Protein 3T8Y (pdb70)

Foldseek 3Di:
DAAEEEEEALDPQVSVLLQCLFVVDPRYHHPYYHNALVSLLVCCLVVVGQEYEAEADGPPHGRLRSLLSCCVRRDHEYEYEYQQCDPPGPVVVSSVVSRHPYYDHQPPHSDDPCSVVCSVVVVVCSVVSSVDDD/DAAFEEEEEALDPQVSVLLQCLFVVDPRYHHPYYHNALVRLQVCCLVVVGQEYEAEADGPPHGRLVSLLSCLVRRDHEYEYEYQQQDPPHPVVVSSVVRQHPYYDHQPPHRDDPCSVVCSVVVVVCSVVSSVDRSNVD

Sequence (272 aa):
RVIRVLVVDDSAFMRMVLKDIIDSQPDMKVVGFAKDGLEAVEKAIELKPDVITMDIEMPNLNGIEALKLIMKKAPTRVIMVSSLTEEGAAITIEALRNGAVDFITKPHGSISLTFRQVAPELLEKIRQAMNVDPDRVIRVLVVDDSAFMRMVLKDIIDSQPDMKVVGFAKDGLEAVEKAIELKPDVITMDIEMPNLNGIEALKLIMKKAPTRVIMVSSLTEEGAAITIEALRNGAVDFITKPHGSISLTFRQVAPELLEKIRQAMNVDPRTL

InterPro domains:
  IPR000673 Signal transduction response regulator, chemotaxis, protein-glutamate methylesterase [PF01339] (161-340)
  IPR000673 Signal transduction response regulator, chemotaxis, protein-glutamate methylesterase [PS50122] (154-344)
  IPR001789 Signal transduction response regulator, receiver domain [PF00072] (8-113)
  IPR001789 Signal transduction response regulator, receiver domain [PS50110] (7-124)
  IPR001789 Signal transduction response regulator, receiver domain [SM00448] (6-120)
  IPR008248 Protein-glutamate methylesterase/protein-glutamine glutaminase, C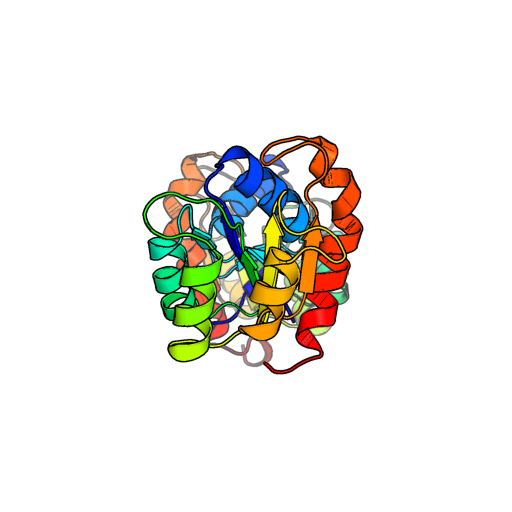heB type [MF_00099] (6-344)
  IPR008248 Protein-glutamate methylesterase/protein-glutamine glutaminase, CheB type [PIRSF000876] (5-343)
  IPR011006 CheY-like superfamily [SSF52172] (6-116)
  IPR035909 Methylesterase CheB, C-terminal [G3DSA:3.40.50.180] (153-344)
  IPR035909 Methylesterase CheB, C-terminal [SSF52738] (159-343)

Radius of gyration: 21.43 Å; Cα contacts (8 Å, |Δi|>4): 574; chains: 2; bounding box: 43×39×60 Å

Structure (mmCIF, N/CA/C/O backbone):
data_3T8Y
#
_entry.id   3T8Y
#
_cell.length_a   53.715
_cell.length_b   53.679
_cell.length_c   131.565
_cell.angle_alpha   90.00
_cell.angle_beta   90.00
_cell.angle_gamma   90.00
#
_symmetry.space_group_name_H-M   'P 21 21 21'
#
loop_
_entity.id
_entity.type
_entity.pdbx_description
1 polymer 'Chemotaxis response regulator protein-glutamate methylesterase'
2 non-polymer 'LEAD (II) ION'
3 water water
#
loop_
_atom_site.group_PDB
_atom_site.id
_atom_site.type_symbol
_atom_site.label_atom_id
_atom_site.label_alt_id
_atom_site.label_comp_id
_atom_site.label_asym_id
_atom_site.label_entity_id
_atom_site.label_seq_id
_atom_site.pdbx_PDB_ins_code
_atom_site.Cartn_x
_atom_site.Cartn_y
_atom_site.Cartn_z
_atom_site.occupancy
_atom_site.B_iso_or_equiv
_atom_site.auth_seq_id
_atom_site.auth_comp_id
_atom_site.auth_asym_id
_atom_site.auth_atom_id
_atom_site.pdbx_PDB_model_num
ATOM 1 N N . ARG A 1 24 ? 6.665 0.667 18.873 1.00 47.26 4 ARG A N 1
ATOM 2 C CA . ARG A 1 24 ? 6.037 2.000 18.658 1.00 47.67 4 ARG A CA 1
ATOM 3 C C . ARG A 1 24 ? 6.971 3.002 17.985 1.00 41.14 4 ARG A C 1
ATOM 4 O O . ARG A 1 24 ? 6.567 4.121 17.673 1.00 42.84 4 ARG A O 1
ATOM 12 N N . VAL A 1 25 ? 8.220 2.597 17.766 1.00 36.58 5 VAL A N 1
ATOM 13 C CA . VAL A 1 25 ? 9.192 3.462 17.101 1.00 30.57 5 VAL A CA 1
ATOM 14 C C . VAL A 1 25 ? 9.134 3.200 15.596 1.00 27.43 5 VAL A C 1
ATOM 15 O O . VAL A 1 25 ? 9.438 2.101 15.138 1.00 26.15 5 VAL A O 1
ATOM 19 N N . ILE A 1 26 ? 8.711 4.208 14.836 1.00 25.86 6 ILE A N 1
ATOM 20 C CA . ILE A 1 26 ? 8.612 4.082 13.383 1.00 22.73 6 ILE A CA 1
ATOM 21 C C . ILE A 1 26 ? 10.024 4.061 12.779 1.00 19.74 6 ILE A C 1
ATOM 22 O O . ILE A 1 26 ? 10.813 4.987 12.980 1.00 19.63 6 ILE A O 1
ATOM 27 N N . ARG A 1 27 ? 10.306 3.012 12.014 1.00 19.40 7 ARG A N 1
ATOM 28 C CA . ARG A 1 27 ? 11.607 2.803 11.378 1.00 19.42 7 ARG A CA 1
ATOM 29 C C . ARG A 1 27 ? 11.622 3.382 9.962 1.00 18.50 7 ARG A C 1
ATOM 30 O O . ARG A 1 27 ? 10.941 2.878 9.065 1.00 19.09 7 ARG A O 1
ATOM 38 N N . VAL A 1 28 ? 12.434 4.419 9.768 1.00 20.36 8 VAL A N 1
ATOM 39 C CA . VAL A 1 28 ? 12.516 5.128 8.490 1.00 18.46 8 VAL A CA 1
ATOM 40 C C . VAL A 1 28 ? 13.825 4.969 7.712 1.00 18.50 8 VAL A C 1
ATOM 41 O O . VAL A 1 28 ? 14.910 4.977 8.293 1.00 18.97 8 VAL A O 1
ATOM 45 N N . LEU A 1 29 ? 13.704 4.799 6.398 1.00 19.86 9 LEU A N 1
ATOM 46 C CA . LEU A 1 29 ? 14.861 4.706 5.513 1.00 21.60 9 LEU A CA 1
ATOM 47 C C . LEU A 1 29 ? 14.858 6.015 4.726 1.00 22.28 9 LEU A C 1
ATOM 48 O O . LEU A 1 29 ? 13.856 6.365 4.097 1.00 22.05 9 LEU A O 1
ATOM 53 N N . VAL A 1 30 ? 15.943 6.775 4.838 1.00 20.74 10 VAL A N 1
ATOM 54 C CA . VAL A 1 30 ? 16.047 8.055 4.147 1.00 19.78 10 VAL A CA 1
ATOM 55 C C . VAL A 1 30 ? 16.872 7.925 2.866 1.00 21.78 10 VAL A C 1
ATOM 56 O O . VAL A 1 30 ? 18.050 7.562 2.917 1.00 20.64 10 VAL A O 1
ATOM 60 N N . VAL A 1 31 ? 16.240 8.230 1.731 1.00 20.26 11 VAL A N 1
ATOM 61 C CA . VAL A 1 31 ? 16.888 8.161 0.417 1.00 20.83 11 VAL A CA 1
ATOM 62 C C . VAL A 1 31 ? 17.005 9.535 -0.244 1.00 20.19 11 VAL A C 1
ATOM 63 O O . VAL A 1 31 ? 16.003 10.197 -0.516 1.00 19.32 11 VAL A O 1
ATOM 67 N N . ASP A 1 32 ? 18.236 9.963 -0.500 1.00 20.36 12 ASP A N 1
ATOM 68 C CA . ASP A 1 32 ? 18.484 11.242 -1.155 1.00 23.55 12 ASP A CA 1
ATOM 69 C C . ASP A 1 32 ? 19.935 11.250 -1.622 1.00 25.50 12 ASP A C 1
ATOM 70 O O . ASP A 1 32 ? 20.826 10.820 -0.893 1.00 22.34 12 ASP A O 1
ATOM 75 N N . ASP A 1 33 ? 20.164 11.693 -2.855 1.00 26.26 13 ASP A N 1
ATOM 76 C CA . ASP A 1 33 ? 21.521 11.734 -3.394 1.00 29.63 13 ASP A CA 1
ATOM 77 C C . ASP A 1 33 ? 22.402 12.799 -2.737 1.00 29.89 13 ASP A C 1
ATOM 78 O O . ASP A 1 33 ? 23.633 12.760 -2.852 1.00 34.84 13 ASP A O 1
ATOM 83 N N . SER A 1 34 ? 21.775 13.733 -2.029 1.00 27.38 14 SER A N 1
ATOM 84 C CA . SER A 1 34 ? 22.510 14.787 -1.339 1.00 26.48 14 SER A CA 1
ATOM 85 C C . SER A 1 34 ? 22.767 14.460 0.128 1.00 27.89 14 SER A C 1
ATOM 86 O O . SER A 1 34 ? 21.829 14.351 0.913 1.00 25.58 14 SER A O 1
ATOM 89 N N . ALA A 1 35 ? 24.042 14.337 0.497 1.00 26.78 15 ALA A N 1
ATOM 90 C CA . ALA A 1 35 ? 24.430 14.043 1.874 1.00 25.88 15 ALA A CA 1
ATOM 91 C C . ALA A 1 35 ? 23.894 15.100 2.827 1.00 24.19 15 ALA A C 1
ATOM 92 O O . ALA A 1 35 ? 23.479 14.793 3.946 1.00 23.49 15 ALA A O 1
ATOM 94 N N . PHE A 1 36 ? 23.911 16.353 2.385 1.00 24.40 16 PHE A N 1
ATOM 95 C CA . PHE A 1 36 ? 23.418 17.434 3.215 1.00 22.74 16 PHE A CA 1
ATOM 96 C C . PHE A 1 36 ? 21.923 17.269 3.534 1.00 22.12 16 PHE A C 1
ATOM 97 O O . PHE A 1 36 ? 21.488 17.529 4.654 1.00 23.22 16 PHE A O 1
ATOM 105 N N . MET A 1 37 ? 21.143 16.849 2.543 1.00 23.75 17 MET A N 1
ATOM 106 C CA . MET A 1 37 ? 19.710 16.649 2.757 1.00 26.39 17 MET A CA 1
ATOM 107 C C . MET A 1 37 ? 19.458 15.439 3.652 1.00 24.95 17 MET A C 1
ATOM 108 O O . MET A 1 37 ? 18.570 15.466 4.504 1.00 25.62 17 MET A O 1
ATOM 113 N N . ARG A 1 38 ? 20.248 14.386 3.460 1.00 25.23 18 ARG A N 1
ATOM 114 C CA . ARG A 1 38 ? 20.125 13.180 4.272 1.00 24.17 18 ARG A CA 1
ATOM 115 C C . ARG A 1 38 ? 20.364 13.526 5.735 1.00 25.10 18 ARG A C 1
ATOM 116 O O . ARG A 1 38 ? 19.733 12.955 6.621 1.00 23.78 18 ARG A O 1
ATOM 124 N N . MET A 1 39 ? 21.269 14.472 5.983 1.00 25.84 19 MET A N 1
ATOM 125 C CA . MET A 1 39 ? 21.566 14.903 7.345 1.00 26.26 19 MET A CA 1
ATOM 126 C C . MET A 1 39 ? 20.426 15.754 7.901 1.00 24.92 19 MET A C 1
ATOM 127 O O . MET A 1 39 ? 20.062 15.627 9.072 1.00 22.45 19 MET A O 1
ATOM 132 N N . VAL A 1 40 ? 19.896 16.644 7.064 1.00 23.87 20 VAL A N 1
ATOM 133 C CA . VAL A 1 40 ? 18.786 17.514 7.451 1.00 25.63 20 VAL A CA 1
ATOM 134 C C . VAL A 1 40 ? 17.574 16.671 7.833 1.00 23.05 20 VAL A C 1
ATOM 135 O O . VAL A 1 40 ? 16.955 16.901 8.866 1.00 22.88 20 VAL A O 1
ATOM 139 N N . LEU A 1 41 ? 17.266 15.680 6.999 1.00 23.34 21 LEU A N 1
ATOM 140 C CA . LEU A 1 41 ? 16.148 14.775 7.230 1.00 24.04 21 LEU A CA 1
ATOM 141 C C . LEU A 1 41 ? 16.397 13.919 8.475 1.00 24.53 21 LEU A C 1
ATOM 142 O O . LEU A 1 41 ? 15.471 13.627 9.230 1.00 22.85 21 LEU A O 1
ATOM 147 N N . LYS A 1 42 ? 17.652 13.536 8.696 1.00 24.62 22 LYS A N 1
ATOM 148 C CA . LYS A 1 42 ? 18.009 12.728 9.864 1.00 22.46 22 LYS A CA 1
ATOM 149 C C . LYS A 1 42 ? 17.732 13.497 11.142 1.00 22.58 22 LYS A C 1
ATOM 150 O O . LYS A 1 42 ? 17.195 12.941 12.096 1.00 21.72 22 LYS A O 1
ATOM 156 N N . ASP A 1 43 ? 18.103 14.777 11.161 1.00 24.00 23 ASP A N 1
ATOM 157 C CA . ASP A 1 43 ? 17.878 15.615 12.334 1.00 26.54 23 ASP A CA 1
ATOM 158 C C . ASP A 1 43 ? 16.386 15.763 12.626 1.00 24.21 23 ASP A C 1
ATOM 159 O O . ASP A 1 43 ? 15.965 15.679 13.782 1.00 23.53 23 ASP A O 1
ATOM 164 N N . ILE A 1 44 ? 15.595 15.936 11.568 1.00 23.37 24 ILE A N 1
ATOM 165 C CA . ILE A 1 44 ? 14.142 16.084 11.696 1.00 22.72 24 ILE A CA 1
ATOM 166 C C . ILE A 1 44 ? 13.495 14.831 12.275 1.00 22.94 24 ILE A C 1
ATOM 167 O O . ILE A 1 44 ? 12.748 14.900 13.251 1.00 24.77 24 ILE A O 1
ATOM 172 N N . ILE A 1 45 ? 13.799 13.687 11.670 1.00 22.17 25 ILE A N 1
ATOM 173 C CA . ILE A 1 45 ? 13.229 12.409 12.082 1.00 21.89 25 ILE A CA 1
ATOM 174 C C . ILE A 1 45 ? 13.718 11.875 13.423 1.00 22.19 25 ILE A C 1
ATOM 175 O O . ILE A 1 45 ? 12.901 11.552 14.282 1.00 22.95 25 ILE A O 1
ATOM 180 N N . ASP A 1 46 ? 15.038 11.792 13.604 1.00 23.46 26 ASP A N 1
ATOM 181 C CA . ASP A 1 46 ? 15.627 11.264 14.841 1.00 22.18 26 ASP A CA 1
ATOM 182 C C . ASP A 1 46 ? 15.353 12.077 16.101 1.00 22.77 26 ASP A C 1
ATOM 183 O O . ASP A 1 46 ? 15.523 11.580 17.216 1.00 21.61 26 ASP A O 1
ATOM 188 N N . SER A 1 47 ? 14.931 13.324 15.923 1.00 20.92 27 SER A N 1
ATOM 189 C CA . SER A 1 47 ? 14.618 14.190 17.061 1.00 23.18 27 SER A CA 1
ATOM 190 C C . SER A 1 47 ? 13.232 13.869 17.634 1.00 23.38 27 SER A C 1
ATOM 191 O O . SER A 1 47 ? 12.858 14.378 18.693 1.00 25.41 27 SER A O 1
ATOM 194 N N . GLN A 1 48 ? 12.469 13.042 16.920 1.00 22.08 28 GLN A N 1
ATOM 195 C CA . GLN A 1 48 ? 11.130 12.656 17.358 1.00 22.03 28 GLN A CA 1
ATOM 196 C C . GLN A 1 48 ? 11.197 11.450 18.288 1.00 23.69 28 GLN A C 1
ATOM 197 O O . GLN A 1 48 ? 11.966 10.527 18.057 1.00 23.74 28 GLN A O 1
ATOM 203 N N . PRO A 1 49 ? 10.378 11.442 19.351 1.00 24.61 29 PRO A N 1
ATOM 204 C CA . PRO A 1 49 ? 10.376 10.326 20.301 1.00 26.27 29 PRO A CA 1
ATOM 205 C C . PRO A 1 49 ? 9.839 9.011 19.738 1.00 24.07 29 PRO A C 1
ATOM 206 O O . PRO A 1 49 ? 10.134 7.945 20.267 1.00 26.39 29 PRO A O 1
ATOM 210 N N . ASP A 1 50 ? 9.111 9.091 18.628 1.00 24.38 30 ASP A N 1
ATOM 211 C CA . ASP A 1 50 ? 8.504 7.918 18.016 1.00 23.82 30 ASP A CA 1
ATOM 212 C C . ASP A 1 50 ? 9.059 7.515 16.650 1.00 20.94 30 ASP A C 1
ATOM 213 O O . ASP A 1 50 ? 8.414 6.766 15.920 1.00 20.64 30 ASP A O 1
ATOM 218 N N . MET A 1 51 ? 10.258 7.983 16.314 1.00 20.49 31 MET A N 1
ATOM 219 C CA . MET A 1 51 ? 10.860 7.653 15.022 1.00 20.57 31 MET A CA 1
ATOM 220 C C . MET A 1 51 ? 12.359 7.399 15.112 1.00 19.86 31 MET A C 1
ATOM 221 O O . MET A 1 51 ? 13.051 7.993 15.937 1.00 20.83 31 MET A O 1
ATOM 226 N N . LYS A 1 52 ? 12.855 6.561 14.208 1.00 18.71 32 LYS A N 1
ATOM 227 C CA . LYS A 1 52 ? 14.278 6.255 14.139 1.00 19.81 32 LYS A CA 1
ATOM 228 C C . LYS A 1 52 ? 14.705 6.028 12.695 1.00 20.56 32 LYS A C 1
ATOM 229 O O . LYS A 1 52 ? 14.050 5.287 11.954 1.00 23.07 32 LYS A O 1
ATOM 235 N N . VAL A 1 53 ? 15.770 6.702 12.278 1.00 21.00 33 VAL A N 1
ATOM 236 C CA . VAL A 1 53 ? 16.284 6.487 10.934 1.00 19.11 33 VAL A CA 1
ATOM 237 C C . VAL A 1 53 ? 17.134 5.229 11.060 1.00 20.30 33 VAL A C 1
ATOM 238 O O . VAL A 1 53 ? 18.139 5.202 11.783 1.00 19.86 33 VAL A O 1
ATOM 242 N N . VAL A 1 54 ? 16.698 4.170 10.390 1.00 20.43 34 VAL A N 1
ATOM 243 C CA . VAL A 1 54 ? 17.397 2.897 10.455 1.00 20.56 34 VAL A CA 1
ATOM 244 C C . VAL A 1 54 ? 18.450 2.708 9.373 1.00 20.69 34 VAL A C 1
ATOM 245 O O . VAL A 1 54 ? 19.272 1.803 9.458 1.00 19.27 34 VAL A O 1
ATOM 249 N N . GLY A 1 55 ? 18.430 3.573 8.368 1.00 21.23 35 GLY A N 1
ATOM 250 C CA . GLY A 1 55 ? 19.398 3.476 7.292 1.00 22.02 35 GLY A CA 1
ATOM 251 C C . GLY A 1 55 ? 19.315 4.624 6.310 1.00 22.63 35 GLY A C 1
ATOM 252 O O . GLY A 1 55 ? 18.350 5.392 6.305 1.00 21.08 35 GLY A O 1
ATOM 253 N N . PHE A 1 56 ? 20.345 4.746 5.483 1.00 21.48 36 PHE A N 1
ATOM 254 C CA . PHE A 1 56 ? 20.414 5.795 4.476 1.00 23.43 36 PHE A CA 1
ATOM 255 C C . PHE A 1 56 ? 20.734 5.176 3.123 1.00 24.54 36 PHE A C 1
ATOM 256 O O . PHE A 1 56 ? 21.271 4.073 3.045 1.00 26.66 36 PHE A O 1
ATOM 264 N N . ALA A 1 57 ? 20.376 5.884 2.062 1.00 24.48 37 ALA A N 1
ATOM 265 C CA . ALA A 1 57 ? 20.643 5.429 0.704 1.00 23.46 37 ALA A CA 1
ATOM 266 C C . ALA A 1 57 ? 20.891 6.681 -0.106 1.00 23.53 37 ALA A C 1
ATOM 267 O O . ALA A 1 57 ? 20.139 7.648 0.014 1.00 23.15 37 ALA A O 1
ATOM 269 N N . LYS A 1 58 ? 21.974 6.698 -0.885 1.00 23.45 38 LYS A N 1
ATOM 270 C CA . LYS A 1 58 ? 22.287 7.877 -1.683 1.00 27.18 38 LYS A CA 1
ATOM 271 C C . LYS A 1 58 ? 21.905 7.803 -3.159 1.00 24.40 38 LYS A C 1
ATOM 272 O O . LYS A 1 58 ? 22.136 8.751 -3.909 1.00 22.94 38 LYS A O 1
ATOM 278 N N . ASP A 1 59 ? 21.341 6.668 -3.568 1.00 26.52 39 ASP A N 1
ATOM 279 C CA . ASP A 1 59 ? 20.841 6.483 -4.931 1.00 27.25 39 ASP A CA 1
ATOM 280 C C . ASP A 1 59 ? 19.767 5.394 -4.966 1.00 25.91 39 ASP A C 1
ATOM 281 O O . ASP A 1 59 ? 19.575 4.675 -3.978 1.00 24.66 39 ASP A O 1
ATOM 286 N N . GLY A 1 60 ? 19.099 5.256 -6.109 1.00 24.79 40 GLY A N 1
ATOM 287 C CA . GLY A 1 60 ? 18.033 4.275 -6.248 1.00 26.09 40 GLY A CA 1
ATOM 288 C C . GLY A 1 60 ? 18.410 2.825 -6.008 1.00 29.34 40 GLY A C 1
ATOM 289 O O . GLY A 1 60 ? 17.618 2.060 -5.454 1.00 28.17 40 GLY A O 1
ATOM 290 N N . LEU A 1 61 ? 19.606 2.438 -6.445 1.00 28.58 41 LEU A N 1
ATOM 291 C CA . LEU A 1 61 ? 20.088 1.071 -6.276 1.00 28.00 41 LEU A CA 1
ATOM 292 C C . LEU A 1 61 ? 20.226 0.726 -4.799 1.00 27.93 41 LEU A C 1
ATOM 293 O O . LEU A 1 61 ? 19.860 -0.370 -4.374 1.00 30.01 41 LEU A O 1
ATOM 298 N N . GLU A 1 62 ? 20.781 1.654 -4.025 1.00 28.18 42 GLU A N 1
ATOM 299 C CA . GLU A 1 62 ? 20.937 1.452 -2.587 1.00 27.62 42 GLU A CA 1
ATOM 300 C C . GLU A 1 62 ? 19.568 1.460 -1.929 1.00 24.64 42 GLU A C 1
ATOM 301 O O . GLU A 1 62 ? 19.332 0.736 -0.969 1.00 26.72 42 GLU A O 1
ATOM 307 N N . ALA A 1 63 ? 18.674 2.291 -2.455 1.00 26.99 43 ALA A N 1
ATOM 308 C CA . ALA A 1 63 ? 17.317 2.409 -1.929 1.00 26.64 43 ALA A CA 1
ATOM 309 C C . ALA A 1 63 ? 16.614 1.054 -1.945 1.00 27.37 43 ALA A C 1
ATOM 310 O O . ALA A 1 63 ? 16.049 0.628 -0.941 1.00 27.00 43 ALA A O 1
ATOM 312 N N . VAL A 1 64 ? 16.697 0.361 -3.075 1.00 28.14 44 VAL A N 1
ATOM 313 C CA . VAL A 1 64 ? 16.079 -0.954 -3.219 1.00 28.21 44 VAL A CA 1
ATOM 314 C C . VAL A 1 64 ? 16.738 -1.973 -2.286 1.00 26.17 44 VAL A C 1
ATOM 315 O O . VAL A 1 64 ? 16.052 -2.691 -1.556 1.00 25.90 44 VAL A O 1
ATOM 319 N N . GLU A 1 65 ? 18.069 -2.010 -2.291 1.00 27.45 45 GLU A N 1
ATOM 320 C CA . GLU A 1 65 ? 18.815 -2.936 -1.447 1.00 30.92 45 GLU A CA 1
ATOM 321 C C . GLU A 1 65 ? 18.523 -2.738 0.037 1.00 28.77 45 GLU A C 1
ATOM 322 O O . GLU A 1 65 ? 18.307 -3.708 0.768 1.00 26.89 45 GLU A O 1
ATOM 328 N N . LYS A 1 66 ? 18.530 -1.481 0.477 1.00 26.61 46 LYS A N 1
ATOM 329 C CA . LYS A 1 66 ? 18.259 -1.146 1.875 1.00 28.63 46 LYS A CA 1
ATOM 330 C C . LYS A 1 66 ? 16.800 -1.428 2.234 1.00 27.15 46 LYS A C 1
ATOM 331 O O . LYS A 1 66 ? 16.490 -1.760 3.370 1.00 27.09 46 LYS A O 1
ATOM 337 N N . ALA A 1 67 ? 15.903 -1.291 1.264 1.00 27.01 47 ALA A N 1
ATOM 338 C CA . ALA A 1 67 ? 14.486 -1.559 1.506 1.00 28.21 47 ALA A CA 1
ATOM 339 C C . ALA A 1 67 ? 14.267 -3.042 1.816 1.00 29.98 47 ALA A C 1
ATOM 340 O O . ALA A 1 67 ? 13.470 -3.394 2.686 1.00 28.91 47 ALA A O 1
ATOM 342 N N . ILE A 1 68 ? 14.989 -3.900 1.098 1.00 31.83 48 ILE A N 1
ATOM 343 C CA . ILE A 1 68 ? 14.901 -5.350 1.275 1.00 32.70 48 ILE A CA 1
ATOM 344 C C . ILE A 1 68 ? 15.559 -5.771 2.588 1.00 31.55 48 ILE A C 1
ATOM 345 O O . ILE A 1 68 ? 14.979 -6.504 3.390 1.00 33.29 48 ILE A O 1
ATOM 350 N N . GLU A 1 69 ? 16.773 -5.279 2.793 1.00 32.83 49 GLU A N 1
ATOM 351 C CA . GLU A 1 69 ? 17.574 -5.570 3.974 1.00 35.77 49 GLU A CA 1
ATOM 352 C C . GLU A 1 69 ? 16.987 -5.089 5.304 1.00 32.60 49 GLU A C 1
ATOM 353 O O . GLU A 1 69 ? 16.841 -5.874 6.239 1.00 31.90 49 GLU A O 1
ATOM 359 N N . LEU A 1 70 ? 16.639 -3.805 5.376 1.00 31.34 50 LEU A N 1
ATOM 360 C CA . LEU A 1 70 ? 16.109 -3.202 6.603 1.00 28.95 50 LEU A CA 1
ATOM 361 C C . LEU A 1 70 ? 14.611 -3.343 6.845 1.00 27.83 50 LEU A C 1
ATOM 362 O O . LEU A 1 70 ? 14.159 -3.274 7.993 1.00 27.88 50 LEU A O 1
ATOM 367 N N . LYS A 1 71 ? 13.845 -3.542 5.774 1.00 28.42 51 LYS A N 1
ATOM 368 C CA . LYS A 1 71 ? 12.387 -3.655 5.873 1.00 27.57 51 LYS A CA 1
ATOM 369 C C . LYS A 1 71 ? 11.834 -2.497 6.703 1.00 25.78 51 LYS A C 1
ATOM 370 O O . LYS A 1 71 ? 11.107 -2.705 7.675 1.00 23.78 51 LYS A O 1
ATOM 376 N N . PRO A 1 72 ? 12.154 -1.254 6.309 1.00 22.17 52 PRO A N 1
ATOM 377 C CA . PRO A 1 72 ? 11.690 -0.062 7.027 1.00 21.92 52 PRO A CA 1
ATOM 378 C C . PRO A 1 72 ? 10.172 0.094 6.963 1.00 24.62 52 PRO A C 1
ATOM 379 O O . PRO A 1 72 ? 9.531 -0.422 6.047 1.00 26.51 52 PRO A O 1
ATOM 383 N N . ASP A 1 73 ? 9.604 0.787 7.946 1.00 25.33 53 ASP A N 1
ATOM 384 C CA . ASP A 1 73 ? 8.168 1.031 7.983 1.00 24.01 53 ASP A CA 1
ATOM 385 C C . ASP A 1 73 ? 7.811 2.116 6.962 1.00 24.62 53 ASP A C 1
ATOM 386 O O . ASP A 1 73 ? 6.780 2.048 6.305 1.00 22.34 53 ASP A O 1
ATOM 391 N N . VAL A 1 74 ? 8.672 3.126 6.861 1.00 23.30 54 VAL A N 1
ATOM 392 C CA . VAL A 1 74 ? 8.470 4.253 5.957 1.00 22.17 54 VAL A CA 1
ATOM 393 C C . VAL A 1 74 ? 9.778 4.609 5.255 1.00 21.29 54 VAL A C 1
ATOM 394 O O . VAL A 1 74 ? 10.855 4.493 5.839 1.00 21.03 54 VAL A O 1
ATOM 398 N N . ILE A 1 75 ? 9.675 5.021 3.995 1.00 20.38 55 ILE A N 1
ATOM 399 C CA . ILE A 1 75 ? 10.844 5.414 3.210 1.00 20.76 55 ILE A CA 1
ATOM 400 C C . ILE A 1 75 ? 10.613 6.813 2.664 1.00 22.51 55 ILE A C 1
ATOM 401 O O . ILE A 1 75 ? 9.524 7.107 2.169 1.00 21.47 55 ILE A O 1
ATOM 406 N N . THR A 1 76 ? 11.580 7.707 2.859 1.00 21.34 56 THR A N 1
ATOM 407 C CA . THR A 1 76 ? 11.462 9.045 2.284 1.00 22.08 56 THR A CA 1
ATOM 408 C C . THR A 1 76 ? 12.261 8.875 0.995 1.00 22.41 56 THR A C 1
ATOM 409 O O . THR A 1 76 ? 13.406 8.400 1.017 1.00 22.55 56 THR A O 1
ATOM 413 N N . MET A 1 77 ? 11.619 9.171 -0.132 1.00 22.65 57 MET A N 1
ATOM 414 C CA . MET A 1 77 ? 12.234 8.954 -1.430 1.00 23.24 57 MET A CA 1
ATOM 415 C C . MET A 1 77 ? 12.458 10.159 -2.340 1.00 22.76 57 MET A C 1
ATOM 416 O O . MET A 1 77 ? 11.515 10.770 -2.832 1.00 19.84 57 MET A O 1
ATOM 421 N N . ASP A 1 78 ? 13.731 10.442 -2.607 1.00 22.60 58 ASP A N 1
ATOM 422 C CA . ASP A 1 78 ? 14.143 11.529 -3.497 1.00 23.10 58 ASP A CA 1
ATOM 423 C C . ASP A 1 78 ? 13.955 10.960 -4.916 1.00 23.22 58 ASP A C 1
ATOM 424 O O . ASP A 1 78 ? 13.864 9.742 -5.091 1.00 25.44 58 ASP A O 1
ATOM 429 N N . ILE A 1 79 ? 13.818 11.823 -5.916 1.00 24.25 59 ILE A N 1
ATOM 430 C CA . ILE A 1 79 ? 13.623 11.343 -7.278 1.00 27.78 59 ILE A CA 1
ATOM 431 C C . ILE A 1 79 ? 14.904 11.338 -8.104 1.00 27.90 59 ILE A C 1
ATOM 432 O O . ILE A 1 79 ? 15.429 10.272 -8.423 1.00 26.80 59 ILE A O 1
ATOM 437 N N . GLU A 1 80 ? 15.399 12.521 -8.450 1.00 30.03 60 GLU A N 1
ATOM 438 C CA . GLU A 1 80 ? 16.605 12.610 -9.261 1.00 35.16 60 GLU A CA 1
ATOM 439 C C . GLU A 1 80 ? 17.821 12.162 -8.463 1.00 32.48 60 GLU A C 1
ATOM 440 O O . GLU A 1 80 ? 18.210 12.797 -7.481 1.00 33.62 60 GLU A O 1
ATOM 446 N N . MET A 1 81 ? 18.352 11.008 -8.846 1.00 31.69 61 MET A N 1
ATOM 447 C CA . MET A 1 81 ? 19.523 10.417 -8.213 1.00 30.72 61 MET A CA 1
ATOM 448 C C . MET A 1 81 ? 20.287 9.661 -9.296 1.00 31.94 61 MET A C 1
ATOM 449 O O . MET A 1 81 ? 19.710 9.235 -10.299 1.00 29.84 61 MET A O 1
ATOM 454 N N . PRO A 1 82 ? 21.606 9.505 -9.121 1.00 31.55 62 PRO A N 1
ATOM 455 C CA . PRO A 1 82 ? 22.397 8.790 -10.122 1.00 32.63 62 PRO A CA 1
ATOM 456 C C . PRO A 1 82 ? 22.121 7.294 -10.122 1.00 33.89 62 PRO A C 1
ATOM 457 O O . PRO A 1 82 ? 21.616 6.748 -9.140 1.00 33.98 62 PRO A O 1
ATOM 461 N N . ASN A 1 83 ? 22.426 6.651 -11.247 1.00 33.54 63 ASN A N 1
ATOM 462 C CA . ASN A 1 83 ? 22.268 5.207 -11.412 1.00 35.04 63 ASN A CA 1
ATOM 463 C C . ASN A 1 83 ? 20.839 4.678 -11.526 1.00 35.56 63 ASN A C 1
ATOM 464 O O . ASN A 1 83 ? 20.564 3.818 -12.363 1.00 35.58 63 ASN A O 1
ATOM 469 N N . LEU A 1 84 ? 19.944 5.158 -10.669 1.00 34.21 64 LEU A N 1
ATOM 470 C CA . LEU A 1 84 ? 18.540 4.748 -10.699 1.00 33.16 64 LEU A CA 1
ATOM 471 C C . LEU A 1 84 ? 17.753 5.818 -9.958 1.00 32.40 64 LEU A C 1
ATOM 472 O O . LEU A 1 84 ? 18.066 6.129 -8.807 1.00 33.72 64 LEU A O 1
ATOM 477 N N . ASN A 1 85 ? 16.746 6.394 -10.609 1.00 31.12 65 ASN A N 1
ATOM 478 C CA . ASN A 1 85 ? 15.968 7.440 -9.963 1.00 30.87 65 ASN A CA 1
ATOM 479 C C . ASN A 1 85 ? 14.957 6.908 -8.945 1.00 27.41 65 ASN A C 1
ATOM 480 O O . ASN A 1 85 ? 14.739 5.698 -8.839 1.00 25.99 65 ASN A O 1
ATOM 485 N N . GLY A 1 86 ? 14.365 7.832 -8.194 1.00 28.26 66 GLY A N 1
ATOM 486 C CA . GLY A 1 86 ? 13.405 7.487 -7.161 1.00 28.55 66 GLY A CA 1
ATOM 487 C C . GLY A 1 86 ? 12.129 6.815 -7.629 1.00 30.08 66 GLY A C 1
ATOM 488 O O . GLY A 1 86 ? 11.553 6.005 -6.899 1.00 28.67 66 GLY A O 1
ATOM 489 N N . ILE A 1 87 ? 11.671 7.165 -8.827 1.00 30.64 67 ILE A N 1
ATOM 490 C CA . ILE A 1 87 ? 10.453 6.565 -9.376 1.00 28.70 67 ILE A CA 1
ATOM 491 C C . ILE A 1 87 ? 10.722 5.094 -9.664 1.00 26.84 67 ILE A C 1
ATOM 492 O O . ILE A 1 87 ? 9.916 4.226 -9.318 1.00 29.29 67 ILE A O 1
ATOM 497 N N . GLU A 1 88 ? 11.878 4.818 -10.267 1.00 28.17 68 GLU A N 1
ATOM 498 C CA . GLU A 1 88 ? 12.266 3.451 -10.605 1.00 28.75 68 GLU A CA 1
ATOM 499 C C . GLU A 1 88 ? 12.547 2.599 -9.370 1.00 27.82 68 GLU A C 1
ATOM 500 O O . GLU A 1 88 ? 12.258 1.400 -9.357 1.00 28.27 68 GLU A O 1
ATOM 506 N N . ALA A 1 89 ? 13.119 3.217 -8.339 1.00 27.53 69 ALA A N 1
ATOM 507 C CA . ALA A 1 89 ? 13.403 2.513 -7.095 1.00 27.03 69 ALA A CA 1
ATOM 508 C C . ALA A 1 89 ? 12.065 2.130 -6.461 1.00 26.45 69 ALA A C 1
ATOM 509 O O . ALA A 1 89 ? 11.876 0.989 -6.045 1.00 26.93 69 ALA A O 1
ATOM 511 N N . LEU A 1 90 ? 11.134 3.084 -6.445 1.00 26.58 70 LEU A N 1
ATOM 512 C CA . LEU A 1 90 ? 9.790 2.882 -5.893 1.00 26.39 70 LEU A CA 1
ATOM 513 C C . LEU A 1 90 ? 9.095 1.656 -6.486 1.00 28.12 70 LEU A C 1
ATOM 514 O O . LEU A 1 90 ? 8.549 0.836 -5.753 1.00 30.55 70 LEU A O 1
ATOM 519 N N . LYS A 1 91 ? 9.127 1.529 -7.810 1.00 29.94 71 LYS A N 1
ATOM 520 C CA . LYS A 1 91 ? 8.497 0.392 -8.487 1.00 31.09 71 LYS A CA 1
ATOM 521 C C . LYS A 1 91 ? 9.086 -0.943 -8.035 1.00 30.27 71 LYS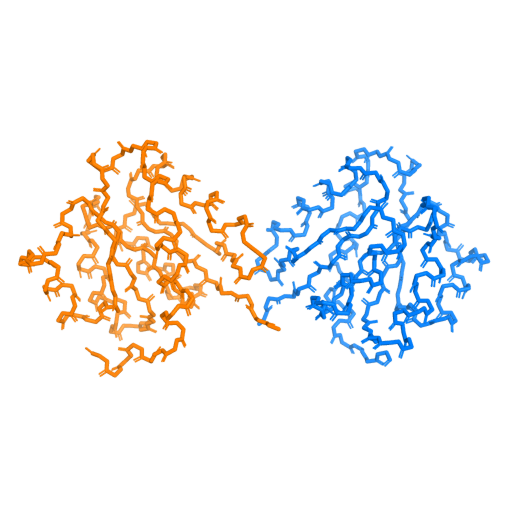 A C 1
ATOM 522 O O . LYS A 1 91 ? 8.347 -1.880 -7.718 1.00 29.92 71 LYS A O 1
ATOM 528 N N . LEU A 1 92 ? 10.417 -1.020 -7.995 1.00 30.95 72 LEU A N 1
ATOM 529 C CA . LEU A 1 92 ? 11.109 -2.237 -7.581 1.00 31.36 72 LEU A CA 1
ATOM 530 C C . LEU A 1 92 ? 10.851 -2.600 -6.115 1.00 32.48 72 LEU A C 1
ATOM 531 O O . LEU A 1 92 ? 10.738 -3.780 -5.777 1.00 31.27 72 LEU A O 1
ATOM 536 N N . ILE A 1 93 ? 10.765 -1.585 -5.255 1.00 31.88 73 ILE A N 1
ATOM 537 C CA . ILE A 1 93 ? 10.500 -1.791 -3.830 1.00 31.86 73 ILE A CA 1
ATOM 538 C C . ILE A 1 93 ? 9.076 -2.324 -3.638 1.00 31.94 73 ILE A C 1
ATOM 539 O O . ILE A 1 93 ? 8.867 -3.299 -2.920 1.00 32.35 73 ILE A O 1
ATOM 544 N N . MET A 1 94 ? 8.107 -1.716 -4.316 1.00 32.46 74 MET A N 1
ATOM 545 C CA . MET A 1 94 ? 6.715 -2.151 -4.194 1.00 34.63 74 MET A CA 1
ATOM 546 C C . MET A 1 94 ? 6.488 -3.575 -4.707 1.00 37.30 74 MET A C 1
ATOM 547 O O . MET A 1 94 ? 5.482 -4.206 -4.374 1.00 38.15 74 MET A O 1
ATOM 552 N N . LYS A 1 95 ? 7.423 -4.078 -5.509 1.00 40.13 75 LYS A N 1
ATOM 553 C CA . LYS A 1 95 ? 7.322 -5.427 -6.054 1.00 44.52 75 LYS A CA 1
ATOM 554 C C . LYS A 1 95 ? 8.080 -6.424 -5.168 1.00 44.00 75 LYS A C 1
ATOM 555 O O . LYS A 1 95 ? 7.542 -7.468 -4.800 1.00 45.85 75 LYS A O 1
ATOM 561 N N . LYS A 1 96 ? 9.308 -6.068 -4.788 1.00 42.97 76 LYS A N 1
ATOM 562 C CA . LYS A 1 96 ? 10.163 -6.937 -3.974 1.00 42.91 76 LYS A CA 1
ATOM 563 C C . LYS A 1 96 ? 9.993 -6.858 -2.455 1.00 41.56 76 LYS A C 1
ATOM 564 O O . LYS A 1 96 ? 10.124 -7.869 -1.767 1.00 40.79 76 LYS A O 1
ATOM 570 N N . ALA A 1 97 ? 9.763 -5.656 -1.930 1.00 40.03 77 ALA A N 1
ATOM 571 C CA . ALA A 1 97 ? 9.585 -5.456 -0.489 1.00 37.48 77 ALA A CA 1
ATOM 572 C C . ALA A 1 97 ? 8.702 -4.233 -0.258 1.00 37.05 77 ALA A C 1
ATOM 573 O O . ALA A 1 97 ? 9.161 -3.206 0.250 1.00 35.27 77 ALA A O 1
ATOM 575 N N . PRO A 1 98 ? 7.408 -4.340 -0.598 1.00 36.54 78 PRO A N 1
ATOM 576 C CA . PRO A 1 98 ? 6.424 -3.267 -0.454 1.00 33.57 78 PRO A CA 1
ATOM 577 C C . PRO A 1 98 ? 6.323 -2.641 0.933 1.00 30.97 78 PRO A C 1
ATOM 578 O O . PRO A 1 98 ? 6.269 -3.339 1.946 1.00 31.05 78 PRO A O 1
ATOM 582 N N . THR A 1 99 ? 6.309 -1.313 0.958 1.00 29.58 79 THR A N 1
ATOM 583 C CA . THR A 1 99 ? 6.205 -0.557 2.198 1.00 27.51 79 THR A CA 1
ATOM 584 C C . THR A 1 99 ? 5.734 0.859 1.877 1.00 27.37 79 THR A C 1
ATOM 585 O O . THR A 1 99 ? 5.532 1.207 0.711 1.00 28.69 79 THR A O 1
ATOM 589 N N . ARG A 1 100 ? 5.551 1.664 2.917 1.00 25.18 80 ARG A N 1
ATOM 590 C CA . ARG A 1 100 ? 5.082 3.039 2.779 1.00 26.17 80 ARG A CA 1
ATOM 591 C C . ARG A 1 100 ? 6.172 3.979 2.302 1.00 26.26 80 ARG A C 1
ATOM 592 O O . ARG A 1 100 ? 7.207 4.121 2.950 1.00 23.17 80 ARG A O 1
ATOM 600 N N . VAL A 1 101 ? 5.940 4.621 1.160 1.00 24.31 81 VAL A N 1
ATOM 601 C CA . VAL A 1 101 ? 6.925 5.540 0.603 1.00 23.20 81 VAL A CA 1
ATOM 602 C C . VAL A 1 101 ? 6.359 6.941 0.435 1.00 21.44 81 VAL A C 1
ATOM 603 O O . VAL A 1 101 ? 5.264 7.121 -0.093 1.00 26.39 81 VAL A O 1
ATOM 607 N N . ILE A 1 102 ? 7.105 7.923 0.923 1.00 21.09 82 ILE A N 1
ATOM 608 C CA . ILE A 1 102 ? 6.730 9.323 0.816 1.00 20.59 82 ILE A CA 1
ATOM 609 C C . ILE A 1 102 ? 7.787 9.965 -0.064 1.00 23.62 82 ILE A C 1
ATOM 610 O O . ILE A 1 102 ? 8.980 9.933 0.256 1.00 22.30 82 ILE A O 1
ATOM 615 N N . MET A 1 103 ? 7.359 10.496 -1.200 1.00 22.73 83 MET A N 1
ATOM 616 C CA . MET A 1 103 ? 8.289 11.142 -2.115 1.00 24.85 83 MET A CA 1
ATOM 617 C C . MET A 1 103 ? 8.644 12.502 -1.546 1.00 23.08 83 MET A C 1
ATOM 618 O O . MET A 1 103 ? 7.772 13.226 -1.082 1.00 26.12 83 MET A O 1
ATOM 623 N N . VAL A 1 104 ? 9.940 12.803 -1.497 1.00 21.60 84 VAL A N 1
ATOM 624 C CA . VAL A 1 104 ? 10.425 14.085 -1.003 1.00 22.32 84 VAL A CA 1
ATOM 625 C C . VAL A 1 104 ? 11.385 14.589 -2.078 1.00 26.22 84 VAL A C 1
ATOM 626 O O . VAL A 1 104 ? 12.536 14.146 -2.158 1.00 22.92 84 VAL A O 1
ATOM 630 N N . SER A 1 105 ? 10.885 15.499 -2.911 1.00 25.85 85 SER A N 1
ATOM 631 C CA . SER A 1 105 ? 11.643 16.039 -4.035 1.00 27.74 85 SER A CA 1
ATOM 632 C C . SER A 1 105 ? 11.175 17.432 -4.434 1.00 27.72 85 SER A C 1
ATOM 633 O O . SER A 1 105 ? 10.070 17.858 -4.095 1.00 26.78 85 SER A O 1
ATOM 636 N N . SER A 1 106 ? 12.031 18.146 -5.157 1.00 26.67 86 SER A N 1
ATOM 637 C CA . SER A 1 106 ? 11.698 19.486 -5.626 1.00 29.64 86 SER A CA 1
ATOM 638 C C . SER A 1 106 ? 10.718 19.384 -6.800 1.00 28.72 86 SER A C 1
ATOM 639 O O . SER A 1 106 ? 10.033 20.353 -7.134 1.00 31.17 86 SER A O 1
ATOM 642 N N . LEU A 1 107 ? 10.661 18.200 -7.410 1.00 29.28 87 LEU A N 1
ATOM 643 C CA . LEU A 1 107 ? 9.798 17.936 -8.557 1.00 29.78 87 LEU A CA 1
ATOM 644 C C . LEU A 1 107 ? 8.359 17.586 -8.181 1.00 31.40 87 LEU A C 1
ATOM 645 O O . LEU A 1 107 ? 7.428 17.900 -8.921 1.00 30.66 87 LEU A O 1
ATOM 650 N N . THR A 1 108 ? 8.183 16.914 -7.046 1.00 30.44 88 THR A N 1
ATOM 651 C CA . THR A 1 108 ? 6.845 16.522 -6.608 1.00 30.02 88 THR A CA 1
ATOM 652 C C . THR A 1 108 ? 6.027 17.687 -6.058 1.00 29.87 88 THR A C 1
ATOM 653 O O . THR A 1 108 ? 5.978 17.916 -4.848 1.00 28.14 88 THR A O 1
ATOM 657 N N . GLU A 1 109 ? 5.419 18.443 -6.968 1.00 29.41 89 GLU A N 1
ATOM 658 C CA . GLU A 1 109 ? 4.580 19.578 -6.602 1.00 30.74 89 GLU A CA 1
ATOM 659 C C . GLU A 1 109 ? 3.121 19.134 -6.706 1.00 30.14 89 GLU A C 1
ATOM 660 O O . GLU A 1 109 ? 2.824 18.113 -7.323 1.00 27.61 89 GLU A O 1
ATOM 666 N N . GLU A 1 110 ? 2.216 19.903 -6.112 1.00 30.59 90 GLU A N 1
ATOM 667 C CA . GLU A 1 110 ? 0.792 19.581 -6.164 1.00 32.93 90 GLU A CA 1
ATOM 668 C C . GLU A 1 110 ? 0.311 19.617 -7.616 1.00 33.81 90 GLU A C 1
ATOM 669 O O . GLU A 1 110 ? 0.623 20.551 -8.362 1.00 35.53 90 GLU A O 1
ATOM 675 N N . GLY A 1 111 ? -0.378 18.559 -8.029 1.00 32.87 91 GLY A N 1
ATOM 676 C CA . GLY A 1 111 ? -0.908 18.486 -9.380 1.00 34.85 91 GLY A CA 1
ATOM 677 C C . GLY A 1 111 ? 0.075 18.151 -10.485 1.00 34.72 91 GLY A C 1
ATOM 678 O O . GLY A 1 111 ? -0.331 17.979 -11.638 1.00 35.25 91 GLY A O 1
ATOM 679 N N . ALA A 1 112 ? 1.357 18.041 -10.146 1.00 33.97 92 ALA A N 1
ATOM 680 C CA . ALA A 1 112 ? 2.388 17.724 -11.132 1.00 33.83 92 ALA A CA 1
ATOM 681 C C . ALA A 1 112 ? 2.307 16.289 -11.640 1.00 33.07 92 ALA A C 1
ATOM 682 O O . ALA A 1 112 ? 1.974 15.372 -10.895 1.00 33.88 92 ALA A O 1
ATOM 684 N N . ALA A 1 113 ? 2.663 16.107 -12.908 1.00 32.26 93 ALA A N 1
ATOM 685 C CA . ALA A 1 113 ? 2.637 14.803 -13.557 1.00 31.70 93 ALA A CA 1
ATOM 686 C C . ALA A 1 113 ? 3.497 13.755 -12.859 1.00 30.81 93 ALA A C 1
ATOM 687 O O . ALA A 1 113 ? 3.094 12.597 -12.746 1.00 31.23 93 ALA A O 1
ATOM 689 N N . ILE A 1 114 ? 4.677 14.158 -12.392 1.00 31.95 94 ILE A N 1
ATOM 690 C CA . ILE A 1 114 ? 5.575 13.223 -11.718 1.00 30.31 94 ILE A CA 1
ATOM 691 C C . ILE A 1 114 ? 5.017 12.797 -10.356 1.00 28.73 94 ILE A C 1
ATOM 692 O O . ILE A 1 114 ? 5.221 11.660 -9.917 1.00 29.50 94 ILE A O 1
ATOM 697 N N . THR A 1 115 ? 4.278 13.701 -9.718 1.00 29.48 95 THR A N 1
ATOM 698 C CA . THR A 1 115 ? 3.647 13.427 -8.432 1.00 27.63 95 THR A CA 1
ATOM 699 C C . THR A 1 115 ? 2.565 12.371 -8.662 1.00 30.92 95 THR A C 1
ATOM 700 O O . THR A 1 115 ? 2.453 11.401 -7.908 1.00 28.98 95 THR A O 1
ATOM 704 N N . ILE A 1 116 ? 1.776 12.569 -9.717 1.00 30.73 96 ILE A N 1
ATOM 705 C CA . ILE A 1 116 ? 0.722 11.631 -10.089 1.00 32.71 96 ILE A CA 1
ATOM 706 C C . ILE A 1 116 ? 1.340 10.268 -10.398 1.00 30.44 96 ILE A C 1
ATOM 707 O O . ILE A 1 116 ? 0.819 9.237 -9.974 1.00 30.73 96 ILE A O 1
ATOM 712 N N . GLU A 1 117 ? 2.470 10.270 -11.105 1.00 31.62 97 GLU A N 1
ATOM 713 C CA . GLU A 1 117 ? 3.152 9.027 -11.463 1.00 31.23 97 GLU A CA 1
ATOM 714 C C . GLU A 1 117 ? 3.638 8.261 -10.236 1.00 29.95 97 GLU A C 1
ATOM 715 O O . GLU A 1 117 ? 3.554 7.033 -10.189 1.00 31.05 97 GLU A O 1
ATOM 721 N N . ALA A 1 118 ? 4.156 8.985 -9.247 1.00 30.58 98 ALA A N 1
ATOM 722 C CA . ALA A 1 118 ? 4.637 8.349 -8.022 1.00 30.20 98 ALA A CA 1
ATOM 723 C C . ALA A 1 118 ? 3.459 7.694 -7.311 1.00 32.40 98 ALA A C 1
ATOM 724 O O . ALA A 1 118 ? 3.507 6.520 -6.946 1.00 29.00 98 ALA A O 1
ATOM 726 N N . LEU A 1 119 ? 2.383 8.461 -7.159 1.00 34.26 99 LEU A N 1
ATOM 727 C CA . LEU A 1 119 ? 1.186 7.979 -6.488 1.00 35.51 99 LEU A CA 1
ATOM 728 C C . LEU A 1 119 ? 0.593 6.741 -7.152 1.00 36.99 99 LEU A C 1
ATOM 729 O O . LEU A 1 119 ? 0.275 5.769 -6.469 1.00 39.09 99 LEU A O 1
ATOM 734 N N . ARG A 1 120 ? 0.486 6.750 -8.480 1.00 38.75 100 ARG A N 1
ATOM 735 C CA . ARG A 1 120 ? -0.062 5.598 -9.192 1.00 42.93 100 ARG A CA 1
ATOM 736 C C . ARG A 1 120 ? 0.796 4.354 -9.018 1.00 39.86 100 ARG A C 1
ATOM 737 O O . ARG A 1 120 ? 0.293 3.236 -9.090 1.00 40.85 100 ARG A O 1
ATOM 745 N N . ASN A 1 121 ? 2.090 4.550 -8.779 1.00 37.16 101 ASN A N 1
ATOM 746 C CA . ASN A 1 121 ? 3.004 3.428 -8.595 1.00 35.96 101 ASN A CA 1
ATOM 747 C C . ASN A 1 121 ? 3.155 2.908 -7.162 1.00 35.32 101 ASN A C 1
ATOM 748 O O . ASN A 1 121 ? 4.069 2.139 -6.873 1.00 33.37 101 ASN A 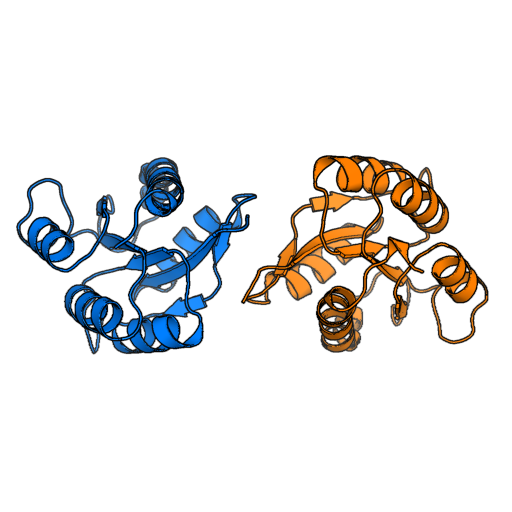O 1
ATOM 753 N N . GLY A 1 122 ? 2.263 3.324 -6.266 1.00 33.54 102 GLY A N 1
ATOM 754 C CA . GLY A 1 122 ? 2.331 2.834 -4.900 1.00 33.89 102 GLY A CA 1
ATOM 755 C C . GLY A 1 122 ? 2.731 3.785 -3.786 1.00 32.54 102 GLY A C 1
ATOM 756 O O . GLY A 1 122 ? 2.591 3.439 -2.613 1.00 32.40 102 GLY A O 1
ATOM 757 N N . ALA A 1 123 ? 3.239 4.966 -4.126 1.00 31.22 103 ALA A N 1
ATOM 758 C CA . ALA A 1 123 ? 3.635 5.926 -3.100 1.00 30.87 103 ALA A CA 1
ATOM 759 C C . ALA A 1 123 ? 2.405 6.426 -2.336 1.00 30.88 103 ALA A C 1
ATOM 760 O O . ALA A 1 123 ? 1.359 6.681 -2.932 1.00 29.80 103 ALA A O 1
ATOM 762 N N . VAL A 1 124 ? 2.531 6.553 -1.016 1.00 29.90 104 VAL A N 1
ATOM 763 C CA . VAL A 1 124 ? 1.415 7.010 -0.191 1.00 29.28 104 VAL A CA 1
ATOM 764 C C . VAL A 1 124 ? 1.194 8.520 -0.238 1.00 28.21 104 VAL A C 1
ATOM 765 O O . VAL A 1 124 ? 0.054 8.977 -0.292 1.00 27.80 104 VAL A O 1
ATOM 769 N N . ASP A 1 125 ? 2.276 9.294 -0.239 1.00 26.06 105 ASP A N 1
ATOM 770 C CA . ASP A 1 125 ? 2.160 10.751 -0.271 1.00 28.66 105 ASP A CA 1
ATOM 771 C C . ASP A 1 125 ? 3.460 11.406 -0.757 1.00 24.40 105 ASP A C 1
ATOM 772 O O . ASP A 1 125 ? 4.369 10.716 -1.221 1.00 24.01 105 ASP A O 1
ATOM 777 N N . PHE A 1 126 ? 3.533 12.732 -0.668 1.00 24.24 106 PHE A N 1
ATOM 778 C CA . PHE A 1 126 ? 4.703 13.468 -1.117 1.00 24.79 106 PHE A CA 1
ATOM 779 C C . PHE A 1 126 ? 4.910 14.779 -0.375 1.00 26.19 106 PHE A C 1
ATOM 780 O O . PHE A 1 126 ? 3.989 15.339 0.223 1.00 26.06 106 PHE A O 1
ATOM 788 N N . ILE A 1 127 ? 6.143 15.262 -0.438 1.00 24.45 107 ILE A N 1
ATOM 789 C CA . ILE A 1 127 ? 6.538 16.517 0.177 1.00 26.63 107 ILE A CA 1
ATOM 790 C C . ILE A 1 127 ? 7.252 17.295 -0.915 1.00 25.70 107 ILE A C 1
ATOM 791 O O . ILE A 1 127 ? 8.043 16.729 -1.671 1.00 25.81 107 ILE A O 1
ATOM 796 N N . THR A 1 128 ? 6.940 18.580 -1.022 1.00 27.81 108 THR A N 1
ATOM 797 C CA . THR A 1 128 ? 7.577 19.422 -2.021 1.00 28.49 108 THR A CA 1
ATOM 798 C C . THR A 1 128 ? 8.720 20.156 -1.354 1.00 29.15 108 THR A C 1
ATOM 799 O O . THR A 1 128 ? 8.504 20.939 -0.428 1.00 27.95 108 THR A O 1
ATOM 803 N N . LYS A 1 129 ? 9.941 19.860 -1.783 1.00 30.09 109 LYS A N 1
ATOM 804 C CA . LYS A 1 129 ? 11.105 20.534 -1.230 1.00 31.94 109 LYS A CA 1
ATOM 805 C C . LYS A 1 129 ? 11.026 21.993 -1.644 1.00 36.50 109 LYS A C 1
ATOM 806 O O . LYS A 1 129 ? 10.826 22.292 -2.820 1.00 35.21 109 LYS A O 1
ATOM 812 N N . PRO A 1 130 ? 11.061 22.914 -0.668 1.00 37.13 110 PRO A N 1
ATOM 813 C CA . PRO A 1 130 ? 11.006 24.323 -1.061 1.00 43.54 110 PRO A CA 1
ATOM 814 C C . PRO A 1 130 ? 12.431 24.766 -1.403 1.00 49.07 110 PRO A C 1
ATOM 815 O O . PRO A 1 130 ? 13.398 24.262 -0.827 1.00 48.17 110 PRO A O 1
ATOM 819 N N . HIS A 1 131 ? 12.566 25.630 -2.406 1.00 51.74 111 HIS A N 1
ATOM 820 C CA . HIS A 1 131 ? 13.873 26.146 -2.822 1.00 53.97 111 HIS A CA 1
ATOM 821 C C . HIS A 1 131 ? 14.901 25.103 -3.288 1.00 52.26 111 HIS A C 1
ATOM 822 O O . HIS A 1 131 ? 15.999 25.022 -2.734 1.00 54.40 111 HIS A O 1
ATOM 829 N N . GLY A 1 132 ? 14.546 24.303 -4.289 1.00 51.05 112 GLY A N 1
ATOM 830 C CA . GLY A 1 132 ? 15.478 23.319 -4.821 1.00 49.49 112 GLY A CA 1
ATOM 831 C C . GLY A 1 132 ? 15.727 22.022 -4.070 1.00 48.06 112 GLY A C 1
ATOM 832 O O . GLY A 1 132 ? 15.227 21.808 -2.965 1.00 49.85 112 GLY A O 1
ATOM 833 N N . SER A 1 133 ? 16.535 21.165 -4.691 1.00 47.20 113 SER A N 1
ATOM 834 C CA . SER A 1 133 ? 16.899 19.855 -4.158 1.00 44.85 113 SER A CA 1
ATOM 835 C C . SER A 1 133 ? 17.662 19.908 -2.838 1.00 44.55 113 SER A C 1
ATOM 836 O O . SER A 1 133 ? 17.571 18.985 -2.026 1.00 41.03 113 SER A O 1
ATOM 839 N N . ILE A 1 134 ? 18.426 20.980 -2.636 1.00 43.73 114 ILE A N 1
ATOM 840 C CA . ILE A 1 134 ? 19.228 21.135 -1.424 1.00 44.77 114 ILE A CA 1
ATOM 841 C C . ILE A 1 134 ? 19.075 22.524 -0.814 1.00 45.82 114 ILE A C 1
ATOM 842 O O . ILE A 1 134 ? 19.387 23.526 -1.462 1.00 45.16 114 ILE A O 1
ATOM 847 N N . SER A 1 135 ? 18.619 22.578 0.438 1.00 46.82 115 SER A N 1
ATOM 848 C CA . SER A 1 135 ? 18.448 23.849 1.140 1.00 48.56 115 SER A CA 1
ATOM 849 C C . SER A 1 135 ? 18.080 23.689 2.614 1.00 48.14 115 SER A C 1
ATOM 850 O O . SER A 1 135 ? 17.553 22.653 3.025 1.00 48.48 115 SER A O 1
ATOM 853 N N . LEU A 1 136 ? 18.397 24.714 3.405 1.00 48.72 116 LEU A N 1
ATOM 854 C CA . LEU A 1 136 ? 18.083 24.732 4.833 1.00 48.83 116 LEU A CA 1
ATOM 855 C C . LEU A 1 136 ? 16.611 25.041 5.022 1.00 47.51 116 LEU A C 1
ATOM 856 O O . LEU A 1 136 ? 16.010 24.672 6.032 1.00 48.03 116 LEU A O 1
ATOM 861 N N . THR A 1 137 ? 16.053 25.753 4.048 1.00 46.83 117 THR A N 1
ATOM 862 C CA . THR A 1 137 ? 14.651 26.148 4.052 1.00 46.61 117 THR A CA 1
ATOM 863 C C . THR A 1 137 ? 13.725 24.937 4.126 1.00 46.07 117 THR A C 1
ATOM 864 O O . THR A 1 137 ? 12.523 25.080 4.360 1.00 45.35 117 THR A O 1
ATOM 868 N N . PHE A 1 138 ? 14.292 23.753 3.903 1.00 46.36 118 PHE A N 1
ATOM 869 C CA . PHE A 1 138 ? 13.542 22.503 3.944 1.00 46.87 118 PHE A CA 1
ATOM 870 C C . PHE A 1 138 ? 12.813 22.327 5.270 1.00 47.53 118 PHE A C 1
ATOM 871 O O . PHE A 1 138 ? 11.760 21.692 5.328 1.00 47.94 118 PHE A O 1
ATOM 879 N N . ARG A 1 139 ? 13.378 22.901 6.329 1.00 49.23 119 ARG A N 1
ATOM 880 C CA . ARG A 1 139 ? 12.798 22.823 7.666 1.00 54.53 119 ARG A CA 1
ATOM 881 C C . ARG A 1 139 ? 11.381 23.407 7.714 1.00 53.49 119 ARG A C 1
ATOM 882 O O . ARG A 1 139 ? 10.639 23.171 8.668 1.00 54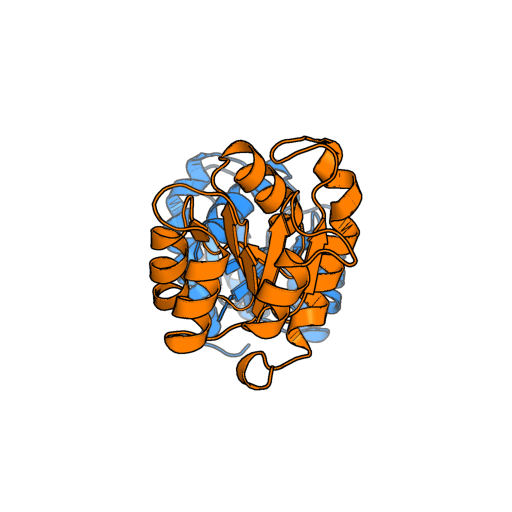.52 119 ARG A O 1
ATOM 890 N N . GLN A 1 140 ? 11.018 24.169 6.682 1.00 52.51 120 GLN A N 1
ATOM 891 C CA . GLN A 1 140 ? 9.688 24.768 6.572 1.00 52.00 120 GLN A CA 1
ATOM 892 C C . GLN A 1 140 ? 8.632 23.665 6.530 1.00 47.17 120 GLN A C 1
ATOM 893 O O . GLN A 1 140 ? 7.589 23.763 7.180 1.00 48.99 120 GLN A O 1
ATOM 899 N N . VAL A 1 141 ? 8.907 22.633 5.734 1.00 42.60 121 VAL A N 1
ATOM 900 C CA . VAL A 1 141 ? 7.997 21.505 5.581 1.00 38.90 121 VAL A CA 1
ATOM 901 C C . VAL A 1 141 ? 8.283 20.363 6.558 1.00 35.59 121 VAL A C 1
ATOM 902 O O . VAL A 1 141 ? 7.731 19.277 6.411 1.00 35.72 121 VAL A O 1
ATOM 906 N N . ALA A 1 142 ? 9.123 20.616 7.563 1.00 32.18 122 ALA A N 1
ATOM 907 C CA . ALA A 1 142 ? 9.460 19.588 8.555 1.00 31.89 122 ALA A CA 1
ATOM 908 C C . ALA A 1 142 ? 8.217 19.066 9.282 1.00 29.55 122 ALA A C 1
ATOM 909 O O . ALA A 1 142 ? 8.007 17.853 9.350 1.00 28.11 122 ALA A O 1
ATOM 911 N N . PRO A 1 143 ? 7.380 19.961 9.836 1.00 29.58 123 PRO A N 1
ATOM 912 C CA . PRO A 1 143 ? 6.174 19.497 10.531 1.00 29.61 123 PRO A CA 1
ATOM 913 C C . PRO A 1 143 ? 5.282 18.650 9.613 1.00 27.61 123 PRO A C 1
ATOM 914 O O . PRO A 1 143 ? 4.736 17.62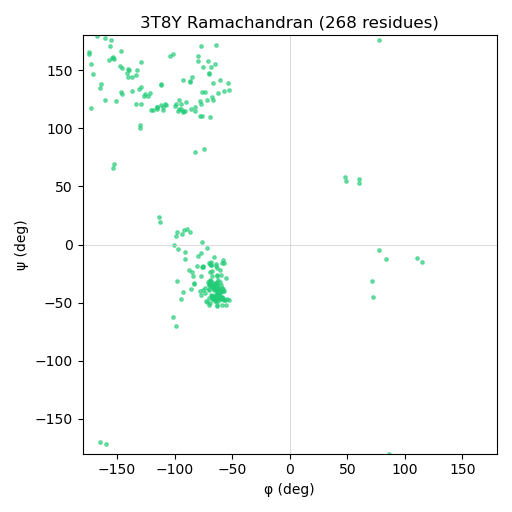9 10.034 1.00 27.38 123 PRO A O 1
ATOM 918 N N . GLU A 1 144 ? 5.160 19.073 8.357 1.00 26.82 124 GLU A N 1
ATOM 919 C CA . GLU A 1 144 ? 4.350 18.359 7.374 1.00 28.26 124 GLU A CA 1
ATOM 920 C C . GLU A 1 144 ? 4.896 16.958 7.110 1.00 26.32 124 GLU A C 1
ATOM 921 O O . GLU A 1 144 ? 4.135 15.994 7.011 1.00 25.99 124 GLU A O 1
ATOM 927 N N . LEU A 1 145 ? 6.214 16.851 6.960 1.00 25.85 125 LEU A N 1
ATOM 928 C CA . LEU A 1 145 ? 6.836 15.555 6.715 1.00 22.76 125 LEU A CA 1
ATOM 929 C C . LEU A 1 145 ? 6.593 14.606 7.880 1.00 19.82 125 LEU A C 1
ATOM 930 O O . LEU A 1 145 ? 6.254 13.442 7.670 1.00 20.45 125 LEU A O 1
ATOM 935 N N . LEU A 1 146 ? 6.760 15.098 9.104 1.00 20.19 126 LEU A N 1
ATOM 936 C CA . LEU A 1 146 ? 6.555 14.252 10.278 1.00 22.30 126 LEU A CA 1
ATOM 937 C C . LEU A 1 146 ? 5.114 13.770 10.323 1.00 24.77 126 LEU A C 1
ATOM 938 O O . LEU A 1 146 ? 4.849 12.601 10.617 1.00 21.83 126 LEU A O 1
ATOM 943 N N . GLU A 1 147 ? 4.198 14.665 9.962 1.00 25.90 127 GLU A N 1
ATOM 944 C CA . GLU A 1 147 ? 2.773 14.345 9.929 1.00 30.31 127 GLU A CA 1
ATOM 945 C C . GLU A 1 147 ? 2.514 13.230 8.913 1.00 26.20 127 GLU A C 1
ATOM 946 O O . GLU A 1 147 ? 1.811 12.264 9.217 1.00 29.03 127 GLU A O 1
ATOM 952 N N . LYS A 1 148 ? 3.120 13.343 7.730 1.00 25.58 128 LYS A N 1
ATOM 953 C CA . LYS A 1 148 ? 2.961 12.338 6.677 1.00 23.16 128 LYS A CA 1
ATOM 954 C C . LYS A 1 148 ? 3.494 10.981 7.103 1.00 21.78 128 LYS A C 1
ATOM 955 O O . LYS A 1 148 ? 2.885 9.950 6.813 1.00 19.51 128 LYS A O 1
ATOM 961 N N . ILE A 1 149 ? 4.645 10.973 7.771 1.00 21.66 129 ILE A N 1
ATOM 962 C CA . ILE A 1 149 ? 5.235 9.721 8.231 1.00 22.12 129 ILE A CA 1
ATOM 963 C C . ILE A 1 149 ? 4.312 9.011 9.227 1.00 21.31 129 ILE A C 1
ATOM 964 O O . ILE A 1 149 ? 4.112 7.797 9.142 1.00 24.09 129 ILE A O 1
ATOM 969 N N . ARG A 1 150 ? 3.753 9.768 10.165 1.00 24.26 130 ARG A N 1
ATOM 970 C CA . ARG A 1 150 ? 2.852 9.195 11.169 1.00 24.81 130 ARG A CA 1
ATOM 971 C C . ARG A 1 150 ? 1.555 8.705 10.532 1.00 26.16 130 ARG A C 1
ATOM 972 O O . ARG A 1 150 ? 1.104 7.587 10.793 1.00 22.68 130 ARG A O 1
ATOM 980 N N . GLN A 1 151 ? 0.999 9.528 9.648 1.00 27.13 131 GLN A N 1
ATOM 981 C CA . GLN A 1 151 ? -0.245 9.214 8.956 1.00 29.98 131 GLN A CA 1
ATOM 982 C C . GLN A 1 151 ? -0.129 7.988 8.053 1.00 30.27 131 GLN A C 1
ATOM 983 O O . GLN A 1 151 ? -1.082 7.217 7.932 1.00 28.14 131 GLN A O 1
ATOM 989 N N . ALA A 1 152 ? 1.040 7.806 7.436 1.00 27.37 132 ALA A N 1
ATOM 990 C CA . ALA A 1 152 ? 1.287 6.681 6.536 1.00 27.85 132 ALA A CA 1
ATOM 991 C C . ALA A 1 152 ? 1.130 5.329 7.222 1.00 29.75 132 ALA A C 1
ATOM 992 O O . ALA A 1 152 ? 0.734 4.350 6.588 1.00 30.59 132 ALA A O 1
ATOM 994 N N . MET A 1 153 ? 1.449 5.276 8.513 1.00 29.48 133 MET A N 1
ATOM 995 C CA . MET A 1 153 ? 1.317 4.045 9.286 1.00 31.76 133 MET A CA 1
ATOM 996 C C . MET A 1 153 ? -0.158 3.642 9.411 1.00 34.12 133 MET A C 1
ATOM 997 O O . MET A 1 153 ? -0.475 2.532 9.840 1.00 31.73 133 MET A O 1
ATOM 1002 N N . ASN A 1 154 ? -1.053 4.545 9.018 1.00 35.21 134 ASN A N 1
ATOM 1003 C CA . ASN A 1 154 ? -2.487 4.277 9.089 1.00 37.85 134 ASN A CA 1
ATOM 1004 C C . ASN A 1 154 ? -3.075 3.712 7.800 1.00 40.33 134 ASN A C 1
ATOM 1005 O O . ASN A 1 154 ? -4.296 3.588 7.677 1.00 42.07 134 ASN A O 1
ATOM 1010 N N . VAL A 1 155 ? -2.209 3.356 6.851 1.00 41.38 135 VAL A N 1
ATOM 1011 C CA . VAL A 1 155 ? -2.645 2.789 5.578 1.00 44.57 135 VAL A CA 1
ATOM 1012 C C . VAL A 1 155 ? -1.734 1.652 5.127 1.00 46.38 135 VAL A C 1
ATOM 1013 O O . VAL A 1 155 ? -0.550 1.604 5.466 1.00 45.37 135 VAL A O 1
ATOM 1017 N N . ASP A 1 156 ? -2.317 0.712 4.391 1.00 48.33 136 ASP A N 1
ATOM 1018 C CA . ASP A 1 156 ? -1.592 -0.440 3.884 1.00 51.65 136 ASP A CA 1
ATOM 1019 C C . ASP A 1 156 ? -1.415 -0.380 2.366 1.00 53.28 136 ASP A C 1
ATOM 1020 O O . ASP A 1 156 ? -2.381 -0.393 1.623 1.00 52.51 136 ASP A O 1
ATOM 1025 N N . PRO A 1 157 ? -0.173 -0.272 1.892 1.00 53.34 137 PRO A N 1
ATOM 1026 C CA . PRO A 1 157 ? 0.096 -0.205 0.456 1.00 54.88 137 PRO A CA 1
ATOM 1027 C C . PRO A 1 157 ? -0.014 -1.562 -0.265 1.00 56.46 137 PRO A C 1
ATOM 1028 O O . PRO A 1 157 ? 0.047 -2.621 0.406 1.00 56.17 137 PRO A O 1
ATOM 1032 N N . ASP B 1 23 ? 13.113 -6.177 12.039 1.00 62.92 3 ASP B N 1
ATOM 1033 C CA . ASP B 1 23 ? 13.676 -5.889 13.390 1.00 62.13 3 ASP B CA 1
ATOM 1034 C C . ASP B 1 23 ? 12.901 -4.822 14.163 1.00 58.43 3 ASP B C 1
ATOM 1035 O O . ASP B 1 23 ? 11.957 -4.223 13.646 1.00 59.89 3 ASP B O 1
ATOM 1040 N N . ARG B 1 24 ? 13.330 -4.578 15.398 1.00 54.51 4 ARG B N 1
ATOM 1041 C CA . ARG B 1 24 ? 12.693 -3.605 16.280 1.00 48.09 4 ARG B CA 1
ATOM 1042 C C . ARG B 1 24 ? 13.735 -2.688 16.930 1.00 41.25 4 ARG B C 1
ATOM 1043 O O . ARG B 1 24 ? 14.876 -3.093 17.152 1.00 45.33 4 ARG B O 1
ATOM 1051 N N . VAL B 1 25 ? 13.336 -1.455 17.236 1.00 36.63 5 VAL B N 1
ATOM 1052 C CA . VAL B 1 25 ? 14.240 -0.481 17.849 1.00 28.38 5 VAL B CA 1
ATOM 1053 C C . VAL B 1 25 ? 14.205 -0.536 19.374 1.00 25.83 5 VAL B C 1
ATOM 1054 O O . VAL B 1 25 ? 13.150 -0.396 19.997 1.00 25.18 5 VAL B O 1
ATOM 1058 N N . ILE B 1 26 ? 15.370 -0.766 19.972 1.00 23.64 6 ILE B N 1
ATOM 1059 C CA . ILE B 1 26 ? 15.477 -0.845 21.426 1.00 22.27 6 ILE B CA 1
ATOM 1060 C C . ILE B 1 26 ? 15.564 0.567 22.017 1.00 21.46 6 ILE B C 1
ATOM 1061 O O . ILE B 1 26 ? 16.516 1.300 21.749 1.00 21.99 6 ILE B O 1
ATOM 1066 N N . ARG B 1 27 ? 14.579 0.913 22.839 1.00 20.90 7 ARG B N 1
ATOM 1067 C CA . ARG B 1 27 ? 14.496 2.222 23.476 1.00 20.57 7 ARG B CA 1
ATOM 1068 C C . ARG B 1 27 ? 15.311 2.239 24.771 1.00 20.14 7 ARG B C 1
ATOM 1069 O O . ARG B 1 27 ? 15.007 1.516 25.722 1.00 19.29 7 ARG B O 1
ATOM 1077 N N . VAL B 1 28 ? 16.348 3.073 24.792 1.00 19.01 8 VAL B N 1
ATOM 1078 C CA . VAL B 1 28 ? 17.258 3.167 25.930 1.00 18.13 8 VAL B CA 1
ATOM 1079 C C . VAL B 1 28 ? 17.236 4.465 26.752 1.00 18.81 8 VAL B C 1
ATOM 1080 O O . VAL B 1 28 ? 17.199 5.568 26.200 1.00 19.13 8 VAL B O 1
ATOM 1084 N N . LEU B 1 29 ? 17.287 4.310 28.076 1.00 19.56 9 LEU B N 1
ATOM 1085 C CA . LEU B 1 29 ? 17.357 5.443 29.003 1.00 20.06 9 LEU B CA 1
ATOM 1086 C C . LEU B 1 29 ? 18.790 5.447 29.545 1.00 19.25 9 LEU B C 1
ATOM 1087 O O . LEU B 1 29 ? 19.245 4.462 30.129 1.00 21.24 9 LEU B O 1
ATOM 1092 N N . VAL B 1 30 ? 19.505 6.541 29.321 1.00 17.90 10 VAL B N 1
ATOM 1093 C CA . VAL B 1 30 ? 20.888 6.653 29.772 1.00 17.68 10 VAL B CA 1
ATOM 1094 C C . VAL B 1 30 ? 20.970 7.431 31.077 1.00 20.79 10 VAL B C 1
ATOM 1095 O O . VAL B 1 30 ? 20.550 8.586 31.143 1.00 21.02 10 VAL B O 1
ATOM 1099 N N . VAL B 1 31 ? 21.514 6.790 32.109 1.00 20.98 11 VAL B N 1
ATOM 1100 C CA . VAL B 1 31 ? 21.647 7.411 33.425 1.00 20.93 11 VAL B CA 1
ATOM 1101 C C . VAL B 1 31 ? 23.107 7.486 33.880 1.00 20.80 11 VAL B C 1
ATOM 1102 O O . VAL B 1 31 ? 23.753 6.462 34.104 1.00 20.98 11 VAL B O 1
ATOM 1106 N N . ASP B 1 32 ? 23.611 8.708 34.029 1.00 20.82 12 ASP B N 1
ATOM 1107 C CA . ASP B 1 32 ? 24.977 8.943 34.487 1.00 20.51 12 ASP B CA 1
ATOM 1108 C C . ASP B 1 32 ? 25.083 10.405 34.926 1.00 24.14 12 ASP B C 1
ATOM 1109 O O . ASP B 1 32 ? 24.565 11.292 34.246 1.00 21.86 12 ASP B O 1
ATOM 1114 N N . ASP B 1 33 ? 25.761 10.654 36.048 1.00 25.57 13 ASP B N 1
ATOM 1115 C CA . ASP B 1 33 ? 25.914 12.022 36.565 1.00 29.04 13 ASP B CA 1
ATOM 1116 C C . ASP B 1 33 ? 26.944 12.881 35.825 1.00 28.37 13 ASP B C 1
ATOM 1117 O O . ASP B 1 33 ? 27.222 14.015 36.224 1.00 32.46 13 ASP B O 1
ATOM 1122 N N . SER B 1 34 ? 27.542 12.321 34.779 1.00 25.95 14 SER B N 1
ATOM 1123 C CA . SER B 1 34 ? 28.515 13.044 33.967 1.00 24.31 14 SER B CA 1
ATOM 1124 C C . SER B 1 34 ? 27.901 13.320 32.607 1.00 25.88 14 SER B C 1
ATOM 1125 O O . SER B 1 34 ? 27.577 12.385 31.867 1.00 23.90 14 SER B O 1
ATOM 1128 N N . ALA B 1 35 ? 27.757 14.598 32.265 1.00 23.12 15 ALA B N 1
ATOM 1129 C CA . ALA B 1 35 ? 27.180 14.966 30.976 1.00 24.65 15 ALA B CA 1
ATOM 1130 C C . ALA B 1 35 ? 28.081 14.453 29.858 1.00 22.40 15 ALA B C 1
ATOM 1131 O O . ALA B 1 35 ? 27.604 14.019 28.815 1.00 22.51 15 ALA B O 1
ATOM 1133 N N . PHE B 1 36 ? 29.387 14.477 30.096 1.00 21.12 16 PHE B N 1
ATOM 1134 C CA . PHE B 1 36 ? 30.338 14.003 29.110 1.00 21.69 16 PHE B CA 1
ATOM 1135 C C . PHE B 1 36 ? 30.120 12.508 28.824 1.00 22.66 16 PHE B C 1
ATOM 1136 O O . PHE B 1 36 ? 30.136 12.080 27.669 1.00 21.69 16 PHE B O 1
ATOM 1144 N N . MET B 1 37 ? 29.902 11.724 29.877 1.00 24.35 17 MET B N 1
ATOM 1145 C CA . MET B 1 37 ? 29.665 10.291 29.708 1.00 24.54 17 MET B CA 1
ATOM 1146 C C . MET B 1 37 ? 28.310 10.026 29.056 1.00 22.76 17 MET B C 1
ATOM 1147 O O . MET B 1 37 ? 28.172 9.096 28.257 1.00 23.98 17 MET B O 1
ATOM 1152 N N . ARG B 1 38 ? 27.318 10.856 29.367 1.00 22.60 18 ARG B N 1
ATOM 1153 C CA . ARG B 1 38 ? 26.005 10.686 28.760 1.00 22.90 18 ARG B CA 1
ATOM 1154 C C . ARG B 1 38 ? 26.113 10.911 27.258 1.00 24.08 18 ARG B C 1
ATOM 1155 O O . ARG B 1 38 ? 25.483 10.200 26.470 1.00 23.46 18 ARG B O 1
ATOM 1163 N N . MET B 1 39 ? 26.949 11.867 26.857 1.00 24.47 19 MET B N 1
ATOM 1164 C CA . MET B 1 39 ? 27.144 12.137 25.436 1.00 27.23 19 MET B CA 1
ATOM 1165 C C . MET B 1 39 ? 27.903 10.975 24.776 1.00 24.62 19 MET B C 1
ATOM 1166 O O . MET B 1 39 ? 27.601 10.593 23.644 1.00 22.74 19 MET B O 1
ATOM 1171 N N . VAL B 1 40 ? 28.873 10.409 25.489 1.00 24.33 20 VAL B N 1
ATOM 1172 C CA . VAL B 1 40 ? 29.653 9.284 24.967 1.00 22.91 20 VAL B CA 1
ATOM 1173 C C . VAL B 1 40 ? 28.753 8.067 24.749 1.00 22.49 20 VAL B C 1
ATOM 1174 O O . VAL B 1 40 ? 28.796 7.435 23.696 1.00 20.24 20 VAL B O 1
ATOM 1178 N N . LEU B 1 41 ? 27.914 7.768 25.735 1.00 22.36 21 LEU B N 1
ATOM 1179 C CA . LEU B 1 41 ? 26.994 6.642 25.642 1.00 21.84 21 LEU B CA 1
ATOM 1180 C C . LEU B 1 41 ? 25.967 6.877 24.545 1.00 20.80 21 LEU B C 1
ATOM 1181 O O . LEU B 1 41 ? 25.578 5.940 23.854 1.00 18.41 21 LEU B O 1
ATOM 1186 N N . LYS B 1 42 ? 25.530 8.129 24.398 1.00 20.12 22 LYS B N 1
ATOM 1187 C CA . LYS B 1 42 ? 24.556 8.502 23.372 1.00 21.34 22 LYS B CA 1
ATOM 1188 C C . LYS B 1 42 ? 25.101 8.211 21.983 1.00 20.89 22 LYS B C 1
ATOM 1189 O O . LYS B 1 42 ? 24.391 7.677 21.139 1.00 21.16 22 LYS B O 1
ATOM 1195 N N . ASP B 1 43 ? 26.348 8.609 21.744 1.00 22.16 23 ASP B N 1
ATOM 1196 C CA . ASP B 1 43 ? 26.990 8.396 20.452 1.00 22.16 23 ASP B CA 1
ATOM 1197 C C . ASP B 1 43 ? 27.067 6.911 20.111 1.00 20.40 23 ASP B C 1
ATOM 1198 O O . ASP B 1 43 ? 26.747 6.505 19.001 1.00 18.03 23 ASP B O 1
ATOM 1203 N N . ILE B 1 44 ? 27.462 6.106 21.091 1.00 21.55 24 ILE B N 1
ATOM 1204 C CA . ILE B 1 44 ? 27.570 4.657 20.914 1.00 20.25 24 ILE B CA 1
ATOM 1205 C C . ILE B 1 44 ? 26.211 4.016 20.588 1.00 20.93 24 ILE B C 1
ATOM 1206 O O . ILE B 1 44 ? 26.084 3.236 19.632 1.00 20.35 24 ILE B O 1
ATOM 1211 N N . ILE B 1 45 ? 25.201 4.368 21.373 1.00 19.32 25 ILE B N 1
ATOM 1212 C CA . ILE B 1 45 ? 23.855 3.821 21.207 1.00 19.85 25 ILE B CA 1
ATOM 1213 C C . ILE B 1 45 ? 23.085 4.341 19.990 1.00 20.06 25 ILE B C 1
ATOM 1214 O O . ILE B 1 45 ? 22.530 3.551 19.221 1.00 19.82 25 ILE B O 1
ATOM 1219 N N . ASP B 1 46 ? 23.065 5.661 19.799 1.00 19.32 26 ASP B N 1
ATOM 1220 C CA . ASP B 1 46 ? 22.339 6.245 18.674 1.00 21.54 26 ASP B CA 1
ATOM 1221 C C . ASP B 1 46 ? 22.929 5.963 17.304 1.00 23.14 26 ASP B C 1
ATOM 1222 O O . ASP B 1 46 ? 22.250 6.131 16.295 1.00 22.40 26 ASP B O 1
ATOM 1227 N N . SER B 1 47 ? 24.191 5.548 17.265 1.00 22.08 27 SER B N 1
ATOM 1228 C CA . SER B 1 47 ? 24.839 5.233 15.999 1.00 22.23 27 SER B CA 1
ATOM 1229 C C . SER B 1 47 ? 24.401 3.867 15.466 1.00 22.44 27 SER B C 1
ATOM 1230 O O . SER B 1 47 ? 24.753 3.495 14.355 1.00 23.06 27 SER B O 1
ATOM 1233 N N . GLN B 1 48 ? 23.643 3.118 16.265 1.00 20.44 28 GLN B N 1
ATOM 1234 C CA . GLN B 1 48 ? 23.165 1.803 15.848 1.00 22.78 28 GLN B CA 1
ATOM 1235 C C . GLN B 1 48 ? 21.790 1.900 15.208 1.00 22.56 28 GLN B C 1
ATOM 1236 O O . GLN B 1 48 ? 20.950 2.666 15.665 1.00 21.70 28 GLN B O 1
ATOM 1242 N N . PRO B 1 49 ? 21.541 1.117 14.142 1.00 23.52 29 PRO B N 1
ATOM 1243 C CA . PRO B 1 49 ? 20.246 1.138 13.451 1.00 23.62 29 PRO B CA 1
ATOM 1244 C C . PRO B 1 49 ? 19.085 0.555 14.249 1.00 22.08 29 PRO B C 1
ATOM 1245 O O . PRO B 1 49 ? 17.926 0.828 13.944 1.00 23.20 29 PRO B O 1
ATOM 1249 N N . ASP B 1 50 ? 19.399 -0.202 15.300 1.00 20.72 30 ASP B N 1
ATOM 1250 C CA . ASP B 1 50 ? 18.373 -0.845 16.114 1.00 21.75 30 ASP B CA 1
ATOM 1251 C C . ASP B 1 50 ? 18.261 -0.335 17.551 1.00 19.41 30 ASP B C 1
ATOM 1252 O O . ASP B 1 50 ? 17.763 -1.043 18.430 1.00 20.84 30 ASP B O 1
ATOM 1257 N N . MET B 1 51 ? 18.701 0.897 17.786 1.00 18.82 31 MET B N 1
ATOM 1258 C CA . MET B 1 51 ? 18.645 1.476 19.122 1.00 19.19 31 MET B CA 1
ATOM 1259 C C . MET B 1 51 ? 18.378 2.965 19.035 1.00 18.01 31 MET B C 1
ATOM 1260 O O . MET B 1 51 ? 18.780 3.621 18.074 1.00 20.01 31 MET B O 1
ATOM 1265 N N . LYS B 1 52 ? 17.745 3.492 20.076 1.00 20.06 32 LYS B N 1
ATOM 1266 C CA . LYS B 1 52 ? 17.416 4.911 20.149 1.00 18.46 32 LYS B CA 1
ATOM 1267 C C . LYS B 1 52 ? 17.378 5.350 21.605 1.00 18.16 32 LYS B C 1
ATOM 1268 O O . LYS B 1 52 ? 16.675 4.751 22.414 1.00 19.25 32 LYS B O 1
ATOM 1274 N N . VAL B 1 53 ? 18.175 6.360 21.946 1.00 19.59 33 VAL B N 1
ATOM 1275 C CA . VAL B 1 53 ? 18.186 6.889 23.307 1.00 17.80 33 VAL B CA 1
ATOM 1276 C C . VAL B 1 53 ? 16.952 7.760 23.435 1.00 18.84 33 VAL B C 1
ATOM 1277 O O . VAL B 1 53 ? 16.863 8.830 22.825 1.00 18.05 33 VAL B O 1
ATOM 1281 N N . VAL B 1 54 ? 15.995 7.292 24.223 1.00 19.97 34 VAL B N 1
ATOM 1282 C CA . VAL B 1 54 ? 14.742 8.015 24.412 1.00 20.54 34 VAL B CA 1
ATOM 1283 C C . VAL B 1 54 ? 14.738 9.002 25.582 1.00 21.33 34 VAL B C 1
ATOM 1284 O O . VAL B 1 54 ? 13.787 9.769 25.749 1.00 23.08 34 VAL B O 1
ATOM 1288 N N . GLY B 1 55 ? 15.811 8.992 26.370 1.00 22.03 35 GLY B N 1
ATOM 1289 C CA . GLY B 1 55 ? 15.912 9.891 27.504 1.00 22.97 35 GLY B CA 1
ATOM 1290 C C . GLY B 1 55 ? 17.249 9.847 28.218 1.00 23.75 35 GLY B C 1
ATOM 1291 O O . GLY B 1 55 ? 18.039 8.918 28.035 1.00 20.67 35 GLY B O 1
ATOM 1292 N N . PHE B 1 56 ? 17.495 10.868 29.038 1.00 21.86 36 PHE B N 1
ATOM 1293 C CA . PHE B 1 56 ? 18.723 10.996 29.816 1.00 23.81 36 PHE B CA 1
ATOM 1294 C C . PHE B 1 56 ? 18.370 11.367 31.255 1.00 25.51 36 PHE B C 1
ATOM 1295 O O . PHE B 1 56 ? 17.392 12.068 31.494 1.00 27.21 36 PHE B O 1
ATOM 1303 N N . ALA B 1 57 ? 19.159 10.881 32.207 1.00 23.38 37 ALA B N 1
ATOM 1304 C CA . ALA B 1 57 ? 18.952 11.193 33.619 1.00 24.86 37 ALA B CA 1
ATOM 1305 C C . ALA B 1 57 ? 20.320 11.475 34.218 1.00 24.33 37 ALA B C 1
ATOM 1306 O O . ALA B 1 57 ? 21.264 10.725 33.983 1.00 22.52 37 ALA B O 1
ATOM 1308 N N . LYS B 1 58 ? 20.435 12.568 34.969 1.00 25.68 38 LYS B N 1
ATOM 1309 C CA . LYS B 1 58 ? 21.717 12.929 35.574 1.00 24.41 38 LYS B CA 1
ATOM 1310 C C . LYS B 1 58 ? 21.881 12.492 37.020 1.00 21.55 38 LYS B C 1
ATOM 1311 O O . LYS B 1 58 ? 22.941 12.695 37.612 1.00 20.11 38 LYS B O 1
ATOM 1317 N N . ASP B 1 59 ? 20.830 11.908 37.586 1.00 23.53 39 ASP B N 1
ATOM 1318 C CA . ASP B 1 59 ? 20.873 11.380 38.950 1.00 27.08 39 ASP B CA 1
ATOM 1319 C C . ASP B 1 59 ? 19.842 10.272 39.163 1.00 26.09 39 ASP B C 1
ATOM 1320 O O . ASP B 1 59 ? 19.042 9.989 38.269 1.00 26.79 39 ASP B O 1
ATOM 1325 N N . GLY B 1 60 ? 19.851 9.662 40.348 1.00 25.50 40 GLY B N 1
ATOM 1326 C CA . GLY B 1 60 ? 18.923 8.576 40.641 1.00 26.15 40 GLY B CA 1
ATOM 1327 C C . GLY B 1 60 ? 17.460 8.974 40.656 1.00 28.30 40 GLY B C 1
ATOM 1328 O O . GLY B 1 60 ? 16.594 8.183 40.284 1.00 26.75 40 GLY B O 1
ATOM 1329 N N . LEU B 1 61 ? 17.178 10.196 41.100 1.00 26.67 41 LEU B N 1
ATOM 1330 C CA . LEU B 1 61 ? 15.808 10.695 41.144 1.00 26.92 41 LEU B CA 1
ATOM 1331 C C . LEU B 1 61 ? 15.241 10.814 39.735 1.00 26.81 41 LEU B C 1
ATOM 1332 O O . LEU B 1 61 ? 14.103 10.417 39.483 1.00 27.33 41 LEU B O 1
ATOM 1337 N N . GLU B 1 62 ? 16.033 11.371 38.821 1.00 28.74 42 GLU B N 1
ATOM 1338 C CA . GLU B 1 62 ? 15.605 11.519 37.434 1.00 28.21 42 GLU B CA 1
ATOM 1339 C C . GLU B 1 62 ? 15.485 10.152 36.787 1.00 26.14 42 GLU B C 1
ATOM 1340 O O . GLU B 1 62 ? 14.596 9.926 35.973 1.00 25.92 42 GLU B O 1
ATOM 1346 N N . ALA B 1 63 ? 16.379 9.242 37.164 1.00 25.58 43 ALA B N 1
ATOM 1347 C CA . ALA B 1 63 ? 16.367 7.878 36.627 1.00 25.77 43 ALA B CA 1
ATOM 1348 C C . ALA B 1 63 ? 15.011 7.214 36.868 1.00 25.23 43 ALA B C 1
ATOM 1349 O O . ALA B 1 63 ? 14.425 6.646 35.949 1.00 25.11 43 ALA B O 1
ATOM 1351 N N . VAL B 1 64 ? 14.506 7.311 38.097 1.00 25.58 44 VAL B N 1
ATOM 1352 C CA . VAL B 1 64 ? 13.214 6.716 38.437 1.00 26.06 44 VAL B CA 1
ATOM 1353 C C . VAL B 1 64 ? 12.045 7.393 37.721 1.00 27.12 44 VAL B C 1
ATOM 1354 O O . VAL B 1 64 ? 11.181 6.708 37.166 1.00 28.07 44 VAL B O 1
ATOM 1358 N N . GLU B 1 65 ? 12.014 8.728 37.739 1.00 28.93 45 GLU B N 1
ATOM 1359 C CA . GLU B 1 65 ? 10.946 9.495 37.087 1.00 31.51 45 GLU B CA 1
ATOM 1360 C C . GLU B 1 65 ? 10.852 9.177 35.599 1.00 28.91 45 GLU B C 1
ATOM 1361 O O . GLU B 1 65 ? 9.763 8.942 35.066 1.00 28.27 45 GLU B O 1
ATOM 1367 N N . LYS B 1 66 ? 12.005 9.154 34.940 1.00 27.88 46 LYS B N 1
ATOM 1368 C CA . LYS B 1 66 ? 12.065 8.869 33.512 1.00 28.97 46 LYS B CA 1
ATOM 1369 C C . LYS B 1 66 ? 11.763 7.417 33.148 1.00 26.68 46 LYS B C 1
ATOM 1370 O O . LYS B 1 66 ? 11.182 7.150 32.100 1.00 26.12 46 LYS B O 1
ATOM 1376 N N . ALA B 1 67 ? 12.125 6.482 34.022 1.00 25.34 47 ALA B N 1
ATOM 1377 C CA . ALA B 1 67 ? 11.836 5.072 33.766 1.00 26.67 47 ALA B CA 1
ATOM 1378 C C . ALA B 1 67 ? 10.318 4.843 33.788 1.00 28.11 47 ALA B C 1
ATOM 1379 O O . ALA B 1 67 ? 9.798 4.012 33.046 1.00 28.08 47 ALA B O 1
ATOM 1381 N N . ILE B 1 68 ? 9.616 5.598 34.633 1.00 30.65 48 ILE B N 1
ATOM 1382 C CA . ILE B 1 68 ? 8.160 5.490 34.752 1.00 32.46 48 ILE B CA 1
ATOM 1383 C C . ILE B 1 68 ? 7.476 6.183 33.580 1.00 32.96 48 ILE B C 1
ATOM 1384 O O . ILE B 1 68 ? 6.523 5.658 33.000 1.00 35.35 48 ILE B O 1
ATOM 1389 N N . GLU B 1 69 ? 7.980 7.364 33.242 1.00 33.96 49 GLU B N 1
ATOM 1390 C CA . GLU B 1 69 ? 7.458 8.178 32.150 1.00 36.43 49 GLU B CA 1
ATOM 1391 C C . GLU B 1 69 ? 7.705 7.591 30.756 1.00 33.34 49 GLU B C 1
ATOM 1392 O O . GLU B 1 69 ? 6.783 7.480 29.950 1.00 32.37 49 GLU B O 1
ATOM 1398 N N . LEU B 1 70 ? 8.952 7.219 30.481 1.00 29.99 50 LEU B N 1
ATOM 1399 C CA . LEU B 1 70 ? 9.339 6.682 29.179 1.00 28.74 50 LEU B CA 1
ATOM 1400 C C . LEU B 1 70 ? 9.179 5.178 28.981 1.00 26.28 50 LEU B C 1
ATOM 1401 O O . LEU B 1 70 ? 9.105 4.717 27.844 1.00 29.11 50 LEU B O 1
ATOM 1406 N N . LYS B 1 71 ? 9.138 4.417 30.075 1.00 26.55 51 LYS B N 1
ATOM 1407 C CA . LYS B 1 71 ? 9.030 2.950 30.001 1.00 26.33 51 LYS B CA 1
ATOM 1408 C C . LYS B 1 71 ? 10.048 2.408 28.997 1.00 23.50 51 LYS B C 1
ATOM 1409 O O . LYS B 1 71 ? 9.691 1.733 28.031 1.00 24.42 51 LYS B O 1
ATOM 1415 N N . PRO B 1 72 ? 11.341 2.697 29.219 1.00 22.41 52 PRO B N 1
ATOM 1416 C CA . PRO B 1 72 ? 12.395 2.231 28.312 1.00 20.91 52 PRO B CA 1
ATOM 1417 C C . PRO B 1 72 ? 12.588 0.722 28.341 1.00 21.66 52 PRO B C 1
ATOM 1418 O O . PRO B 1 72 ? 12.305 0.071 29.348 1.00 20.38 52 PRO B O 1
ATOM 1422 N N . ASP B 1 73 ? 13.063 0.175 27.225 1.00 22.03 53 ASP B N 1
ATOM 1423 C CA . ASP B 1 73 ? 13.330 -1.259 27.113 1.00 21.77 53 ASP B CA 1
ATOM 1424 C C . ASP B 1 73 ? 14.582 -1.609 27.910 1.00 22.55 53 ASP B C 1
ATOM 1425 O O . ASP B 1 73 ? 14.664 -2.679 28.512 1.00 22.35 53 ASP B O 1
ATOM 1430 N N . VAL B 1 74 ? 15.562 -0.708 27.873 1.00 20.92 54 VAL B N 1
ATOM 1431 C CA . VAL B 1 74 ? 16.839 -0.894 28.557 1.00 20.46 54 VAL B CA 1
ATOM 1432 C C . VAL B 1 74 ? 17.310 0.418 29.179 1.00 20.07 54 VAL B C 1
ATOM 1433 O O . VAL B 1 74 ? 17.099 1.498 28.620 1.00 18.23 54 VAL B O 1
ATOM 1437 N N . ILE B 1 75 ? 17.942 0.305 30.345 1.00 21.57 55 ILE B N 1
ATOM 1438 C CA . ILE B 1 75 ? 18.465 1.457 31.071 1.00 20.61 55 ILE B CA 1
ATOM 1439 C C . ILE B 1 75 ? 19.932 1.213 31.387 1.00 21.34 55 ILE B C 1
ATOM 1440 O O . ILE B 1 75 ? 20.295 0.134 31.851 1.00 22.58 55 ILE B O 1
ATOM 1445 N N . THR B 1 76 ? 20.791 2.162 31.029 1.00 18.86 56 THR B N 1
ATOM 1446 C CA . THR B 1 76 ? 22.200 2.044 31.378 1.00 19.92 56 THR B CA 1
ATOM 1447 C C . THR B 1 76 ? 22.268 2.843 32.681 1.00 22.74 56 THR B C 1
ATOM 1448 O O . THR B 1 76 ? 21.906 4.029 32.716 1.00 24.63 56 THR B O 1
ATOM 1452 N N . MET B 1 77 ? 22.687 2.179 33.754 1.00 22.76 57 MET B N 1
ATOM 1453 C CA . MET B 1 77 ? 22.718 2.795 35.072 1.00 21.69 57 MET B CA 1
ATOM 1454 C C . MET B 1 77 ? 24.065 2.996 35.764 1.00 20.39 57 MET B C 1
ATOM 1455 O O . MET B 1 77 ? 24.742 2.035 36.128 1.00 21.51 57 MET B O 1
ATOM 1460 N N . ASP B 1 78 ? 24.421 4.261 35.988 1.00 20.00 58 ASP B N 1
ATOM 1461 C CA . ASP B 1 78 ? 25.654 4.607 36.707 1.00 19.96 58 ASP B CA 1
ATOM 1462 C C . ASP B 1 78 ? 25.300 4.419 38.185 1.00 16.62 58 ASP B C 1
ATOM 1463 O O . ASP B 1 78 ? 24.128 4.358 38.533 1.00 18.10 58 ASP B O 1
ATOM 1468 N N . ILE B 1 79 ? 26.288 4.309 39.064 1.00 20.63 59 ILE B N 1
ATOM 1469 C CA . ILE B 1 79 ? 25.964 4.128 40.478 1.00 22.99 59 ILE B CA 1
ATOM 1470 C C . ILE B 1 79 ? 26.111 5.423 41.274 1.00 24.31 59 ILE B C 1
ATOM 1471 O O . ILE B 1 79 ? 25.152 5.904 41.838 1.00 24.97 59 ILE B O 1
ATOM 1476 N N . GLU B 1 80 ? 27.319 5.959 41.322 1.00 24.85 60 GLU B N 1
ATOM 1477 C CA . GLU B 1 80 ? 27.541 7.184 42.039 1.00 33.72 60 GLU B CA 1
ATOM 1478 C C . GLU B 1 80 ? 27.044 8.450 41.316 1.00 31.80 60 GLU B C 1
ATOM 1479 O O . GLU B 1 80 ? 27.515 8.759 40.218 1.00 34.37 60 GLU B O 1
ATOM 1485 N N . MET B 1 81 ? 25.973 9.048 41.882 1.00 32.05 61 MET B N 1
ATOM 1486 C CA . MET B 1 81 ? 25.307 10.293 41.425 1.00 31.94 61 MET B CA 1
ATOM 1487 C C . MET B 1 81 ? 24.758 11.071 42.610 1.00 32.41 61 MET B C 1
ATOM 1488 O O . MET B 1 81 ? 24.543 10.457 43.686 1.00 30.40 61 MET B O 1
ATOM 1493 N N . PRO B 1 82 ? 24.370 12.345 42.380 1.00 31.56 62 PRO B N 1
ATOM 1494 C CA . PRO B 1 82 ? 23.816 13.160 43.430 1.00 32.77 62 PRO B CA 1
ATOM 1495 C C . PRO B 1 82 ? 22.354 12.745 43.753 1.00 32.32 62 PRO B C 1
ATOM 1496 O O . PRO B 1 82 ? 21.736 11.974 43.019 1.00 32.50 62 PRO B O 1
ATOM 1500 N N . ASN B 1 83 ? 22.001 13.010 45.000 1.00 31.96 63 ASN B N 1
ATOM 1501 C CA . ASN B 1 83 ? 20.707 12.820 45.591 1.00 34.23 63 ASN B CA 1
ATOM 1502 C C . ASN B 1 83 ? 20.248 11.398 45.850 1.00 35.23 63 ASN B C 1
ATOM 1503 O O . ASN B 1 83 ? 19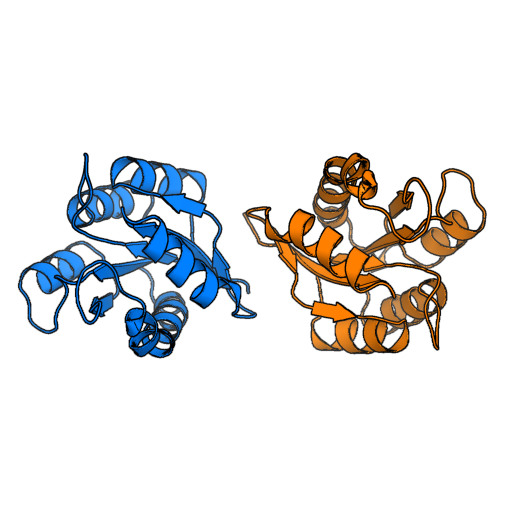.391 11.174 46.765 1.00 35.96 63 ASN B O 1
ATOM 1508 N N . LEU B 1 84 ? 20.683 10.440 45.018 1.00 35.30 64 LEU B N 1
ATOM 1509 C CA . LEU B 1 84 ? 20.345 8.998 45.122 1.00 36.29 64 LEU B CA 1
ATOM 1510 C C . LEU B 1 84 ? 21.120 8.101 44.150 1.00 36.07 64 LEU B C 1
ATOM 1511 O O . LEU B 1 84 ? 21.118 8.382 42.954 1.00 36.81 64 LEU B O 1
ATOM 1516 N N . ASN B 1 85 ? 21.943 7.148 44.624 1.00 35.65 65 ASN B N 1
ATOM 1517 C CA . ASN B 1 85 ? 22.746 6.329 43.706 1.00 34.45 65 ASN B CA 1
ATOM 1518 C C . ASN B 1 85 ? 21.937 5.454 42.786 1.00 31.44 65 ASN B C 1
ATOM 1519 O O . ASN B 1 85 ? 20.739 5.313 43.005 1.00 29.91 65 ASN B O 1
ATOM 1524 N N . GLY B 1 86 ? 22.579 4.811 41.817 1.00 30.08 66 GLY B N 1
ATOM 1525 C CA . GLY B 1 86 ? 21.899 3.947 40.890 1.00 31.20 66 GLY B CA 1
ATOM 1526 C C . GLY B 1 86 ? 21.374 2.659 41.509 1.00 30.47 66 GLY B C 1
ATOM 1527 O O . GLY B 1 86 ? 20.435 2.045 40.985 1.00 28.24 66 GLY B O 1
ATOM 1528 N N . ILE B 1 87 ? 21.976 2.229 42.616 1.00 30.76 67 ILE B N 1
ATOM 1529 C CA . ILE B 1 87 ? 21.557 1.019 43.313 1.00 29.99 67 ILE B CA 1
ATOM 1530 C C . ILE B 1 87 ? 20.168 1.261 43.883 1.00 29.20 67 ILE B C 1
ATOM 1531 O O . ILE B 1 87 ? 19.266 0.437 43.724 1.00 29.49 67 ILE B O 1
ATOM 1536 N N . GLU B 1 88 ? 19.988 2.421 44.509 1.00 29.16 68 GLU B N 1
ATOM 1537 C CA . GLU B 1 88 ? 18.700 2.793 45.077 1.00 28.94 68 GLU B CA 1
ATOM 1538 C C . GLU B 1 88 ? 17.693 3.072 43.969 1.00 28.25 68 GLU B C 1
ATOM 1539 O O . GLU B 1 88 ? 16.504 2.796 44.125 1.00 25.65 68 GLU B O 1
ATOM 1545 N N . ALA B 1 89 ? 18.171 3.611 42.848 1.00 26.28 69 ALA B N 1
ATOM 1546 C CA . ALA B 1 89 ? 17.293 3.895 41.719 1.00 26.97 69 ALA B CA 1
ATOM 1547 C C . ALA B 1 89 ? 16.817 2.574 41.125 1.00 24.87 69 ALA B C 1
ATOM 1548 O O . ALA B 1 89 ? 15.643 2.418 40.810 1.00 24.34 69 ALA B O 1
ATOM 1550 N N . LEU B 1 90 ? 17.738 1.624 40.993 1.00 26.64 70 LEU B N 1
ATOM 1551 C CA . LEU B 1 90 ? 17.415 0.298 40.467 1.00 26.27 70 LEU B CA 1
ATOM 1552 C C . LEU B 1 90 ? 16.276 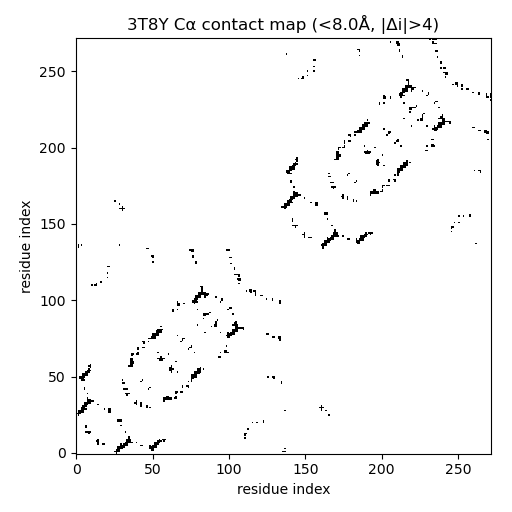-0.309 41.287 1.00 27.35 70 LEU B C 1
ATOM 1553 O O . LEU B 1 90 ? 15.272 -0.758 40.731 1.00 27.27 70 LEU B O 1
ATOM 1558 N N . LYS B 1 91 ? 16.398 -0.234 42.612 1.00 27.80 71 LYS B N 1
ATOM 1559 C CA . LYS B 1 91 ? 15.381 -0.778 43.510 1.00 30.93 71 LYS B CA 1
ATOM 1560 C C . LYS B 1 91 ? 14.006 -0.160 43.297 1.00 29.33 71 LYS B C 1
ATOM 1561 O O . LYS B 1 91 ? 13.012 -0.881 43.210 1.00 29.19 71 LYS B O 1
ATOM 1567 N N . LEU B 1 92 ? 13.948 1.170 43.201 1.00 28.50 72 LEU B N 1
ATOM 1568 C CA . LEU B 1 92 ? 12.679 1.859 42.992 1.00 27.89 72 LEU B CA 1
ATOM 1569 C C . LEU B 1 92 ? 12.074 1.546 41.626 1.00 27.56 72 LEU B C 1
ATOM 1570 O O . LEU B 1 92 ? 10.860 1.406 41.498 1.00 27.73 72 LEU B O 1
ATOM 1575 N N . ILE B 1 93 ? 12.931 1.401 40.619 1.00 27.15 73 ILE B N 1
ATOM 1576 C CA . ILE B 1 93 ? 12.498 1.085 39.262 1.00 27.12 73 ILE B CA 1
ATOM 1577 C C . ILE B 1 93 ? 11.974 -0.354 39.148 1.00 29.45 73 ILE B C 1
ATOM 1578 O O . ILE B 1 93 ? 10.906 -0.592 38.586 1.00 29.79 73 ILE B O 1
ATOM 1583 N N . MET B 1 94 ? 12.699 -1.306 39.722 1.00 31.95 74 MET B N 1
ATOM 1584 C CA . MET B 1 94 ? 12.266 -2.701 39.673 1.00 35.08 74 MET B CA 1
ATOM 1585 C C . MET B 1 94 ? 10.945 -2.923 40.400 1.00 36.45 74 MET B C 1
ATOM 1586 O O . MET B 1 94 ? 10.228 -3.881 40.127 1.00 36.34 74 MET B O 1
ATOM 1591 N N . LYS B 1 95 ? 10.610 -1.993 41.285 1.00 38.69 75 LYS B N 1
ATOM 1592 C CA . LYS B 1 95 ? 9.385 -2.058 42.061 1.00 43.98 75 LYS B CA 1
ATOM 1593 C C . LYS B 1 95 ? 8.230 -1.307 41.393 1.00 43.93 75 LYS B C 1
ATOM 1594 O O . LYS B 1 95 ? 7.109 -1.807 41.345 1.00 45.50 75 LYS B O 1
ATOM 1600 N N . LYS B 1 96 ? 8.518 -0.139 40.825 1.00 43.29 76 LYS B N 1
ATOM 1601 C CA . LYS B 1 96 ? 7.480 0.681 40.201 1.00 44.63 76 LYS B CA 1
ATOM 1602 C C . LYS B 1 96 ? 7.311 0.579 38.684 1.00 43.05 76 LYS B C 1
ATOM 1603 O O . LYS B 1 96 ? 6.200 0.733 38.173 1.00 44.55 76 LYS B O 1
ATOM 1609 N N . ALA B 1 97 ? 8.405 0.326 37.972 1.00 40.43 77 ALA B N 1
ATOM 1610 C CA . ALA B 1 97 ? 8.374 0.199 36.515 1.00 37.00 77 ALA B CA 1
ATOM 1611 C C . ALA B 1 97 ? 9.536 -0.691 36.080 1.00 36.07 77 ALA B C 1
ATOM 1612 O O . ALA B 1 97 ? 10.452 -0.240 35.387 1.00 36.24 77 ALA B O 1
ATOM 1614 N N . PRO B 1 98 ? 9.502 -1.979 36.467 1.00 33.84 78 PRO B N 1
ATOM 1615 C CA . PRO B 1 98 ? 10.548 -2.944 36.134 1.00 31.15 78 PRO B CA 1
ATOM 1616 C C . PRO B 1 98 ? 10.872 -3.042 34.654 1.00 29.67 78 PRO B C 1
ATOM 1617 O O . PRO B 1 98 ? 9.989 -2.980 33.800 1.00 28.91 78 PRO B O 1
ATOM 1621 N N . THR B 1 99 ? 12.163 -3.151 34.371 1.00 28.36 79 THR B N 1
ATOM 1622 C CA . THR B 1 99 ? 12.657 -3.258 33.010 1.00 27.26 79 THR B CA 1
ATOM 1623 C C . THR B 1 99 ? 14.115 -3.678 33.108 1.00 23.54 79 THR B C 1
ATOM 1624 O O . THR B 1 99 ? 14.642 -3.861 34.206 1.00 25.52 79 THR B O 1
ATOM 1628 N N . ARG B 1 100 ? 14.759 -3.847 31.963 1.00 23.86 80 ARG B N 1
ATOM 1629 C CA . ARG B 1 100 ? 16.146 -4.279 31.915 1.00 23.22 80 ARG B CA 1
ATOM 1630 C C . ARG B 1 100 ? 17.136 -3.170 32.223 1.00 24.06 80 ARG B C 1
ATOM 1631 O O . ARG B 1 100 ? 17.142 -2.123 31.572 1.00 21.74 80 ARG B O 1
ATOM 1639 N N . VAL B 1 101 ? 17.970 -3.406 33.230 1.00 22.58 81 VAL B N 1
ATOM 1640 C CA . VAL B 1 101 ? 18.969 -2.430 33.627 1.00 22.01 81 VAL B CA 1
ATOM 1641 C C . VAL B 1 101 ? 20.371 -3.022 33.581 1.00 20.97 81 VAL B C 1
ATOM 1642 O O . VAL B 1 101 ? 20.620 -4.106 34.112 1.00 24.96 81 VAL B O 1
ATOM 1646 N N . ILE B 1 102 ? 21.266 -2.332 32.882 1.00 19.87 82 ILE B N 1
ATOM 1647 C CA . ILE B 1 102 ? 22.663 -2.738 32.778 1.00 19.47 82 ILE B CA 1
ATOM 1648 C C . ILE B 1 102 ? 23.462 -1.683 33.545 1.00 21.43 82 ILE B C 1
ATOM 1649 O O . ILE B 1 102 ? 23.384 -0.491 33.236 1.00 20.30 82 ILE B O 1
ATOM 1654 N N . MET B 1 103 ? 24.178 -2.117 34.576 1.00 21.10 83 MET B N 1
ATOM 1655 C CA . MET B 1 103 ? 24.993 -1.206 35.374 1.00 21.78 83 MET B CA 1
ATOM 1656 C C . MET B 1 103 ? 26.223 -0.820 34.565 1.00 20.33 83 MET B C 1
ATOM 1657 O O . MET B 1 103 ? 26.839 -1.665 33.930 1.00 21.69 83 MET B O 1
ATOM 1662 N N . VAL B 1 104 ? 26.518 0.477 34.503 1.00 20.01 84 VAL B N 1
ATOM 1663 C CA . VAL B 1 104 ? 27.694 0.959 33.783 1.00 19.93 84 VAL B CA 1
ATOM 1664 C C . VAL B 1 104 ? 28.363 1.881 34.788 1.00 23.02 84 VAL B C 1
ATOM 1665 O O . VAL B 1 104 ? 27.918 3.013 35.011 1.00 21.55 84 VAL B O 1
ATOM 1669 N N . SER B 1 105 ? 29.427 1.377 35.405 1.00 23.89 85 SER B N 1
ATOM 1670 C CA . SER B 1 105 ? 30.112 2.113 36.456 1.00 23.60 85 SER B CA 1
ATOM 1671 C C . SER B 1 105 ? 31.554 1.661 36.631 1.00 26.19 85 SER B C 1
ATOM 1672 O O . SER B 1 105 ? 31.932 0.577 36.205 1.00 24.46 85 SER B O 1
ATOM 1675 N N . SER B 1 106 ? 32.369 2.523 37.228 1.00 27.83 86 SER B N 1
ATOM 1676 C CA . SER B 1 106 ? 33.769 2.192 37.477 1.00 27.13 86 SER B CA 1
ATOM 1677 C C . SER B 1 106 ? 33.854 1.224 38.663 1.00 24.75 86 SER B C 1
ATOM 1678 O O . SER B 1 106 ? 34.846 0.526 38.827 1.00 29.48 86 SER B O 1
ATOM 1681 N N . LEU B 1 107 ? 32.795 1.181 39.468 1.00 23.95 87 LEU B N 1
ATOM 1682 C CA . LEU B 1 107 ? 32.736 0.330 40.652 1.00 23.67 87 LEU B CA 1
ATOM 1683 C C . LEU B 1 107 ? 32.309 -1.100 40.356 1.00 25.46 87 LEU B C 1
ATOM 1684 O O . LEU B 1 107 ? 32.634 -2.016 41.110 1.00 25.82 87 LEU B O 1
ATOM 1689 N N . THR B 1 108 ? 31.545 -1.285 39.286 1.00 25.37 88 THR B N 1
ATOM 1690 C CA . THR B 1 108 ? 31.059 -2.613 38.932 1.00 24.49 88 THR B CA 1
ATOM 1691 C C . THR B 1 108 ? 32.066 -3.464 38.164 1.00 26.06 88 THR B C 1
ATOM 1692 O O . THR B 1 108 ? 32.021 -3.543 36.937 1.00 24.72 88 THR B O 1
ATOM 1696 N N . GLU B 1 109 ? 33.015 -4.050 38.887 1.00 28.64 89 GLU B N 1
ATOM 1697 C CA . GLU B 1 109 ? 33.991 -4.930 38.263 1.00 31.64 89 GLU B CA 1
ATOM 1698 C C . GLU B 1 109 ? 33.617 -6.376 38.580 1.00 29.62 89 GLU B C 1
ATOM 1699 O O . GLU B 1 109 ? 32.799 -6.630 39.466 1.00 26.68 89 GLU B O 1
ATOM 1705 N N . GLU B 1 110 ? 34.158 -7.309 37.804 1.00 30.32 90 GLU B N 1
ATOM 1706 C CA . GLU B 1 110 ? 33.878 -8.731 37.998 1.00 30.95 90 GLU B CA 1
ATOM 1707 C C . GLU B 1 110 ? 34.251 -9.144 39.418 1.00 31.89 90 GLU B C 1
ATOM 1708 O O . GLU B 1 110 ? 35.325 -8.792 39.906 1.00 32.36 90 GLU B O 1
ATOM 1714 N N . GLY B 1 111 ? 33.343 -9.847 40.089 1.00 30.88 91 GLY B N 1
ATOM 1715 C CA . GLY B 1 111 ? 33.606 -10.314 41.441 1.00 31.17 91 GLY B CA 1
ATOM 1716 C C . GLY B 1 111 ? 33.359 -9.344 42.586 1.00 32.15 91 GLY B C 1
ATOM 1717 O O . GLY B 1 111 ? 33.323 -9.766 43.744 1.00 32.07 91 GLY B O 1
ATOM 1718 N N . ALA B 1 112 ? 33.156 -8.063 42.278 1.00 30.57 92 ALA B N 1
ATOM 1719 C CA . ALA B 1 112 ? 32.927 -7.048 43.311 1.00 30.26 92 ALA B CA 1
ATOM 1720 C C . ALA B 1 112 ? 31.575 -7.174 44.012 1.00 29.82 92 ALA B C 1
ATOM 1721 O O . ALA B 1 112 ? 30.578 -7.555 43.399 1.00 30.38 92 ALA B O 1
ATOM 1723 N N . ALA B 1 113 ? 31.551 -6.807 45.291 1.00 29.96 93 ALA B N 1
ATOM 1724 C CA . ALA B 1 113 ? 30.347 -6.872 46.124 1.00 30.89 93 ALA B CA 1
ATOM 1725 C C . ALA B 1 113 ? 29.184 -6.003 45.637 1.00 29.23 93 ALA B C 1
ATOM 1726 O O . ALA B 1 113 ? 28.024 -6.391 45.759 1.00 30.47 93 ALA B O 1
ATOM 1728 N N . ILE B 1 114 ? 29.490 -4.822 45.106 1.00 30.60 94 ILE B N 1
ATOM 1729 C CA . ILE B 1 114 ? 28.450 -3.925 44.609 1.00 27.92 94 ILE B CA 1
ATOM 1730 C C . ILE B 1 114 ? 27.805 -4.478 43.328 1.00 26.15 94 ILE B C 1
ATOM 1731 O O . ILE B 1 114 ? 26.608 -4.309 43.106 1.00 26.65 94 ILE B O 1
ATOM 1736 N N . THR B 1 115 ? 28.596 -5.164 42.509 1.00 27.28 95 THR B N 1
ATOM 1737 C CA . THR B 1 115 ? 28.087 -5.774 41.279 1.00 27.67 95 THR B CA 1
ATOM 1738 C C . THR B 1 115 ? 27.047 -6.822 41.671 1.00 28.23 95 THR B C 1
ATOM 1739 O O . THR B 1 115 ? 25.960 -6.896 41.099 1.00 26.85 95 THR B O 1
ATOM 1743 N N . ILE B 1 116 ? 27.395 -7.625 42.670 1.00 29.80 96 ILE B N 1
ATOM 1744 C CA . ILE B 1 116 ? 26.513 -8.671 43.181 1.00 28.69 96 ILE B CA 1
ATOM 1745 C C . ILE B 1 116 ? 25.244 -8.051 43.752 1.00 28.60 96 ILE B C 1
ATOM 1746 O O . ILE B 1 116 ? 24.142 -8.553 43.519 1.00 30.08 96 ILE B O 1
ATOM 1751 N N . GLU B 1 117 ? 25.398 -6.935 44.465 1.00 28.56 97 GLU B N 1
ATOM 1752 C CA . GLU B 1 117 ? 24.254 -6.249 45.054 1.00 30.17 97 GLU B CA 1
ATOM 1753 C C . GLU B 1 117 ? 23.297 -5.765 43.972 1.00 27.07 97 GLU B C 1
ATOM 1754 O O . GLU B 1 117 ? 22.084 -5.848 44.131 1.00 28.82 97 GLU B O 1
ATOM 1760 N N . ALA B 1 118 ? 23.847 -5.284 42.863 1.00 27.62 98 ALA B N 1
ATOM 1761 C CA . ALA B 1 118 ? 23.024 -4.807 41.757 1.00 27.64 98 ALA B CA 1
ATOM 1762 C C . ALA B 1 118 ? 22.275 -5.976 41.131 1.00 28.17 98 ALA B C 1
ATOM 1763 O O . ALA B 1 118 ? 21.069 -5.903 40.904 1.00 28.36 98 ALA B O 1
ATOM 1765 N N . LEU B 1 119 ? 22.995 -7.064 40.876 1.00 28.24 99 LEU B N 1
ATOM 1766 C CA . LEU B 1 119 ? 22.396 -8.252 40.279 1.00 29.64 99 LEU B CA 1
ATOM 1767 C C . LEU B 1 119 ? 21.332 -8.860 41.195 1.00 32.42 99 LEU B C 1
ATOM 1768 O O . LEU B 1 119 ? 20.277 -9.288 40.727 1.00 32.13 99 LEU B O 1
ATOM 1773 N N . ARG B 1 120 ? 21.590 -8.838 42.502 1.00 33.39 100 ARG B N 1
ATOM 1774 C CA . ARG B 1 120 ? 20.655 -9.367 43.492 1.00 37.32 100 ARG B CA 1
ATOM 1775 C C . ARG B 1 120 ? 19.396 -8.512 43.548 1.00 35.69 100 ARG B C 1
ATOM 1776 O O . ARG B 1 120 ? 18.335 -8.976 43.960 1.00 36.99 100 ARG B O 1
ATOM 1784 N N . ASN B 1 121 ? 19.518 -7.260 43.118 1.00 34.48 101 ASN B N 1
ATOM 1785 C CA . ASN B 1 121 ? 18.392 -6.340 43.128 1.00 32.77 101 ASN B CA 1
ATOM 1786 C C . ASN B 1 121 ? 17.659 -6.183 41.797 1.00 32.86 101 ASN B C 1
ATOM 1787 O O . ASN B 1 121 ? 16.823 -5.294 41.647 1.00 32.62 101 ASN B O 1
ATOM 1792 N N . GLY B 1 122 ? 17.972 -7.042 40.831 1.00 31.85 102 GLY B N 1
ATOM 1793 C CA . GLY B 1 122 ? 17.280 -6.975 39.555 1.00 31.95 102 GLY B CA 1
ATOM 1794 C C . GLY B 1 122 ? 18.039 -6.614 38.292 1.00 30.54 102 GLY B C 1
ATOM 1795 O O . GLY B 1 122 ? 17.506 -6.810 37.199 1.00 30.62 102 GLY B O 1
ATOM 1796 N N . ALA B 1 123 ? 19.253 -6.080 38.413 1.00 28.62 103 ALA B N 1
ATOM 1797 C CA . ALA B 1 123 ? 20.037 -5.714 37.228 1.00 27.23 103 ALA B CA 1
ATOM 1798 C C . ALA B 1 123 ? 20.310 -6.948 36.368 1.00 26.75 103 ALA B C 1
ATOM 1799 O O . ALA B 1 123 ? 20.562 -8.029 36.901 1.00 28.12 103 ALA B O 1
ATOM 1801 N N . VAL B 1 124 ? 20.270 -6.792 35.047 1.00 24.22 104 VAL B N 1
ATOM 1802 C CA . VAL B 1 124 ? 20.518 -7.922 34.155 1.00 26.26 104 VAL B CA 1
ATOM 1803 C C . VAL B 1 124 ? 22.002 -8.176 33.914 1.00 25.86 104 VAL B C 1
ATOM 1804 O O . VAL B 1 124 ? 22.425 -9.320 33.773 1.00 24.86 104 VAL B O 1
ATOM 1808 N N . ASP B 1 125 ? 22.798 -7.112 33.883 1.00 22.11 105 ASP B N 1
ATOM 1809 C CA . ASP B 1 125 ? 24.232 -7.250 33.656 1.00 23.53 105 ASP B CA 1
ATOM 1810 C C . ASP B 1 125 ? 24.972 -5.970 34.030 1.00 21.36 105 ASP B C 1
ATOM 1811 O O . ASP B 1 125 ? 24.403 -5.067 34.630 1.00 25.64 105 ASP B O 1
ATOM 1816 N N . PHE B 1 126 ? 26.243 -5.898 33.669 1.00 22.41 106 PHE B N 1
ATOM 1817 C CA . PHE B 1 126 ? 27.047 -4.735 34.000 1.00 24.65 106 PHE B CA 1
ATOM 1818 C C . PHE B 1 126 ? 28.207 -4.538 33.037 1.00 24.45 106 PHE B C 1
ATOM 1819 O O . PHE B 1 126 ? 28.610 -5.449 32.321 1.00 23.95 106 PHE B O 1
ATOM 1827 N N . ILE B 1 127 ? 28.729 -3.317 33.029 1.00 23.13 107 ILE B N 1
ATOM 1828 C CA . ILE B 1 127 ? 29.866 -2.944 32.204 1.00 22.08 107 ILE B CA 1
ATOM 1829 C C . ILE B 1 127 ? 30.815 -2.243 33.163 1.00 22.01 107 ILE B C 1
ATOM 1830 O O . ILE B 1 127 ? 30.388 -1.422 33.975 1.00 22.69 107 ILE B O 1
ATOM 1835 N N . THR B 1 128 ? 32.093 -2.593 33.097 1.00 22.68 108 THR B N 1
ATOM 1836 C CA . THR B 1 128 ? 33.084 -1.962 33.953 1.00 23.14 108 THR B CA 1
ATOM 1837 C C . THR B 1 128 ? 33.691 -0.787 33.196 1.00 22.08 108 THR B C 1
ATOM 1838 O O . THR B 1 128 ? 34.292 -0.970 32.140 1.00 24.61 108 THR B O 1
ATOM 1842 N N . LYS B 1 129 ? 33.464 0.428 33.685 1.00 23.78 109 LYS B N 1
ATOM 1843 C CA . LYS B 1 129 ? 34.046 1.596 33.034 1.00 23.98 109 LYS B CA 1
ATOM 1844 C C . LYS B 1 129 ? 35.555 1.517 33.226 1.00 26.67 109 LYS B C 1
ATOM 1845 O O . LYS B 1 129 ? 36.029 1.332 34.347 1.00 28.04 109 LYS B O 1
ATOM 1851 N N . PRO B 1 130 ? 36.325 1.599 32.139 1.00 28.51 110 PRO B N 1
ATOM 1852 C CA . PRO B 1 130 ? 37.775 1.532 32.298 1.00 34.85 110 PRO B CA 1
ATOM 1853 C C . PRO B 1 130 ? 38.318 2.937 32.584 1.00 39.75 110 PRO B C 1
ATOM 1854 O O . PRO B 1 130 ? 37.807 3.924 32.054 1.00 39.29 110 PRO B O 1
ATOM 1858 N N . HIS B 1 131 ? 39.301 3.027 33.472 1.00 43.19 111 HIS B N 1
ATOM 1859 C CA . HIS B 1 131 ? 39.930 4.305 33.817 1.00 45.33 111 HIS B CA 1
ATOM 1860 C C . HIS B 1 131 ? 39.011 5.386 34.418 1.00 45.12 111 HIS B C 1
ATOM 1861 O O . HIS B 1 131 ? 38.963 6.517 33.920 1.00 46.07 111 HIS B O 1
ATOM 1868 N N . GLY B 1 132 ? 38.282 5.039 35.476 1.00 43.99 112 GLY B N 1
ATOM 1869 C CA . GLY B 1 132 ? 37.416 6.009 36.132 1.00 41.87 112 GLY B CA 1
ATOM 1870 C C . GLY B 1 132 ? 36.002 6.231 35.618 1.00 41.08 112 GLY B 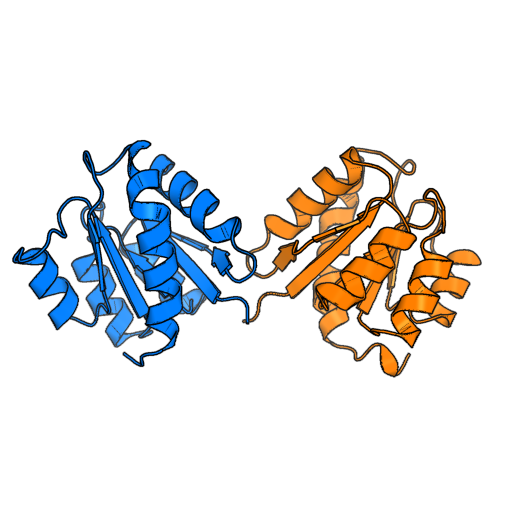C 1
ATOM 1871 O O . GLY B 1 132 ? 35.560 5.619 34.644 1.00 42.35 112 GLY B O 1
ATOM 1872 N N . SER B 1 133 ? 35.301 7.142 36.291 1.00 40.28 113 SER B N 1
ATOM 1873 C CA . SER B 1 133 ? 33.921 7.492 35.971 1.00 37.69 113 SER B CA 1
ATOM 1874 C C . SER B 1 133 ? 33.765 8.250 34.653 1.00 38.21 113 SER B C 1
ATOM 1875 O O . SER B 1 133 ? 32.735 8.138 33.985 1.00 35.30 113 SER B O 1
ATOM 1878 N N . ILE B 1 134 ? 34.787 9.020 34.286 1.00 37.74 114 ILE B N 1
ATOM 1879 C CA . ILE B 1 134 ? 34.761 9.812 33.060 1.00 39.18 114 ILE B CA 1
ATOM 1880 C C . ILE B 1 134 ? 36.015 9.578 32.230 1.00 39.89 114 ILE B C 1
ATOM 1881 O O . ILE B 1 134 ? 37.124 9.830 32.696 1.00 39.67 114 ILE B O 1
ATOM 1886 N N . SER B 1 135 ? 35.835 9.111 30.996 1.00 40.41 115 SER B N 1
ATOM 1887 C CA . SER B 1 135 ? 36.961 8.868 30.096 1.00 41.73 115 SER B CA 1
ATOM 1888 C C . SER B 1 135 ? 36.522 8.557 28.668 1.00 43.11 115 SER B C 1
ATOM 1889 O O . SER B 1 135 ? 35.470 7.956 28.440 1.00 41.11 115 SER B O 1
ATOM 1892 N N . LEU B 1 136 ? 37.339 8.997 27.715 1.00 43.47 116 LEU B N 1
ATOM 1893 C CA . LEU B 1 136 ? 37.103 8.769 26.296 1.00 44.36 116 LEU B CA 1
ATOM 1894 C C . LEU B 1 136 ? 37.445 7.326 25.970 1.00 43.70 116 LEU B C 1
ATOM 1895 O O . LEU B 1 136 ? 37.016 6.789 24.947 1.00 45.15 116 LEU B O 1
ATOM 1900 N N . THR B 1 137 ? 38.235 6.711 26.846 1.00 42.38 117 THR B N 1
ATOM 1901 C CA . THR B 1 137 ? 38.666 5.334 26.670 1.00 44.05 117 THR B CA 1
ATOM 1902 C C . THR B 1 137 ? 37.528 4.337 26.908 1.00 41.83 117 THR B C 1
ATOM 1903 O O . THR B 1 137 ? 37.711 3.122 26.767 1.00 40.36 117 THR B O 1
ATOM 1907 N N . PHE B 1 138 ? 36.359 4.855 27.283 1.00 40.36 118 PHE B N 1
ATOM 1908 C CA . PHE B 1 138 ? 35.185 4.019 27.512 1.00 41.25 118 PHE B CA 1
ATOM 1909 C C . PHE B 1 138 ? 34.800 3.333 26.205 1.00 42.54 118 PHE B C 1
ATOM 1910 O O . PHE B 1 138 ? 34.194 2.261 26.205 1.00 43.96 118 PHE B O 1
ATOM 1918 N N . ARG B 1 139 ? 35.160 3.964 25.091 1.00 44.23 119 ARG B N 1
ATOM 1919 C CA . ARG B 1 139 ? 34.868 3.428 23.771 1.00 49.30 119 ARG B CA 1
ATOM 1920 C C . ARG B 1 139 ? 35.454 2.027 23.570 1.00 47.44 119 ARG B C 1
ATOM 1921 O O . ARG B 1 139 ? 35.059 1.310 22.650 1.00 48.54 119 ARG B O 1
ATOM 1929 N N . GLN B 1 140 ? 36.382 1.642 24.446 1.00 45.87 120 GLN B N 1
ATOM 1930 C CA . GLN B 1 140 ? 37.003 0.317 24.405 1.00 44.76 120 GLN B CA 1
ATOM 1931 C C . GLN B 1 140 ? 35.944 -0.750 24.674 1.00 41.49 120 GLN B C 1
ATOM 1932 O O . GLN B 1 140 ? 36.026 -1.868 24.169 1.00 42.45 120 GLN B O 1
ATOM 1938 N N . VAL B 1 141 ? 34.970 -0.388 25.504 1.00 38.39 121 VAL B N 1
ATOM 1939 C CA . VAL B 1 141 ? 33.892 -1.281 25.909 1.00 36.44 121 VAL B CA 1
ATOM 1940 C C . VAL B 1 141 ? 32.587 -1.064 25.122 1.00 31.28 121 VAL B C 1
ATOM 1941 O O . VAL B 1 141 ? 31.563 -1.674 25.429 1.00 28.49 121 VAL B O 1
ATOM 1945 N N . ALA B 1 142 ? 32.633 -0.226 24.090 1.00 28.35 122 ALA B N 1
ATOM 1946 C CA . ALA B 1 142 ? 31.443 0.052 23.282 1.00 26.93 122 ALA B CA 1
ATOM 1947 C C . ALA B 1 142 ? 30.802 -1.217 22.702 1.00 25.40 122 ALA B C 1
ATOM 1948 O O . ALA B 1 142 ? 29.598 -1.422 22.856 1.00 26.59 122 ALA B O 1
ATOM 1950 N N . PRO B 1 143 ? 31.585 -2.074 22.021 1.00 25.80 123 PRO B N 1
ATOM 1951 C CA . PRO B 1 143 ? 31.013 -3.300 21.455 1.00 24.80 123 PRO B CA 1
ATOM 1952 C C . PRO B 1 143 ? 30.372 -4.181 22.528 1.00 23.48 123 PRO B C 1
ATOM 1953 O O . PRO B 1 143 ? 29.295 -4.733 22.320 1.00 22.44 123 PRO B O 1
ATOM 1957 N N . GLU B 1 144 ? 31.010 -4.272 23.691 1.00 23.59 124 GLU B N 1
ATOM 1958 C CA . GLU B 1 144 ? 30.471 -5.077 24.787 1.00 23.28 124 GLU B CA 1
ATOM 1959 C C . GLU B 1 144 ? 29.161 -4.507 25.308 1.00 23.25 124 GLU B C 1
ATOM 1960 O O . GLU B 1 144 ? 28.260 -5.255 25.670 1.00 20.56 124 GLU B O 1
ATOM 1966 N N . LEU B 1 145 ? 29.063 -3.180 25.367 1.00 21.44 125 LEU B N 1
ATOM 1967 C CA . LEU B 1 145 ? 27.846 -2.556 25.840 1.00 19.67 125 LEU B CA 1
ATOM 1968 C C . LEU B 1 145 ? 26.705 -2.831 24.877 1.00 17.49 125 LEU B C 1
ATOM 1969 O O . LEU B 1 145 ? 25.614 -3.183 25.304 1.00 19.54 125 LEU B O 1
ATOM 1974 N N . LEU B 1 146 ? 26.963 -2.660 23.580 1.00 18.82 126 LEU B N 1
ATOM 1975 C CA . LEU B 1 146 ? 25.946 -2.874 22.549 1.00 20.56 126 LEU B CA 1
ATOM 1976 C C . LEU B 1 146 ? 25.449 -4.309 22.590 1.00 22.62 126 LEU B C 1
ATOM 1977 O O . LEU B 1 146 ? 24.253 -4.599 22.461 1.00 19.88 126 LEU B O 1
ATOM 1982 N N . GLU B 1 147 ? 26.401 -5.201 22.792 1.00 22.83 127 GLU B N 1
ATOM 1983 C CA . GLU B 1 147 ? 26.129 -6.621 22.882 1.00 26.71 127 GLU B CA 1
ATOM 1984 C C . GLU B 1 147 ? 25.189 -6.932 24.059 1.00 24.43 127 GLU B C 1
ATOM 1985 O O . GLU B 1 147 ? 24.218 -7.671 23.902 1.00 25.96 127 GLU B O 1
ATOM 1991 N N . LYS B 1 148 ? 25.447 -6.323 25.218 1.00 23.84 128 LYS B N 1
ATOM 1992 C CA . LYS B 1 148 ? 24.618 -6.538 26.400 1.00 22.57 128 LYS B CA 1
ATOM 1993 C C . LYS B 1 148 ? 23.228 -5.930 26.275 1.00 21.35 128 LYS B C 1
ATOM 1994 O O . LYS B 1 148 ? 22.267 -6.458 26.833 1.00 18.81 128 LYS B O 1
ATOM 2000 N N . ILE B 1 149 ? 23.125 -4.789 25.595 1.00 20.99 129 ILE B N 1
ATOM 2001 C CA . ILE B 1 149 ? 21.832 -4.139 25.387 1.00 21.58 129 ILE B CA 1
ATOM 2002 C C . ILE B 1 149 ? 20.950 -5.061 24.532 1.00 21.71 129 ILE B C 1
ATOM 2003 O O . ILE B 1 149 ? 19.780 -5.305 24.852 1.00 21.09 129 ILE B O 1
ATOM 2008 N N . ARG B 1 150 ? 21.527 -5.575 23.450 1.00 22.02 130 ARG B N 1
ATOM 2009 C CA . ARG B 1 150 ? 20.814 -6.479 22.553 1.00 23.00 130 ARG B CA 1
ATOM 2010 C C . ARG B 1 150 ? 20.449 -7.790 23.247 1.00 22.76 130 ARG B C 1
ATOM 2011 O O . ARG B 1 150 ? 19.305 -8.250 23.167 1.00 22.59 130 ARG B O 1
ATOM 2019 N N . GLN B 1 151 ? 21.396 -8.340 23.999 1.00 24.06 131 GLN B N 1
ATOM 2020 C CA . GLN B 1 151 ? 21.175 -9.601 24.707 1.00 27.15 131 GLN B CA 1
ATOM 2021 C C . GLN B 1 151 ? 20.148 -9.486 25.836 1.00 25.35 131 GLN B C 1
ATOM 2022 O O . GLN B 1 151 ? 19.379 -10.417 26.080 1.00 23.60 131 GLN B O 1
ATOM 2028 N N . ALA B 1 152 ? 20.107 -8.325 26.491 1.00 24.35 132 ALA B N 1
ATOM 2029 C CA . ALA B 1 152 ? 19.184 -8.081 27.595 1.00 25.01 132 ALA B CA 1
ATOM 2030 C C . ALA B 1 152 ? 17.727 -8.225 27.167 1.00 26.67 132 ALA B C 1
ATOM 2031 O O . ALA B 1 152 ? 16.863 -8.546 27.981 1.00 26.98 132 ALA B O 1
ATOM 2033 N N . MET B 1 153 ? 17.461 -8.003 25.883 1.00 26.68 133 MET B N 1
ATOM 2034 C CA . MET B 1 153 ? 16.112 -8.122 25.359 1.00 27.87 133 MET B CA 1
ATOM 2035 C C . MET B 1 153 ? 15.633 -9.574 25.369 1.00 31.11 133 MET B C 1
ATOM 2036 O O . MET B 1 153 ? 14.434 -9.833 25.260 1.00 30.54 133 MET B O 1
ATOM 2041 N N . ASN B 1 154 ? 16.568 -10.509 25.534 1.00 32.60 134 ASN B N 1
ATOM 2042 C CA . ASN B 1 154 ? 16.241 -11.936 25.567 1.00 34.12 134 ASN B CA 1
ATOM 2043 C C . ASN B 1 154 ? 15.860 -12.457 26.947 1.00 36.36 134 ASN B C 1
ATOM 2044 O O . ASN B 1 154 ? 15.756 -13.669 27.164 1.00 35.56 134 ASN B O 1
ATOM 2049 N N . VAL B 1 155 ? 15.650 -11.540 27.882 1.00 36.66 135 VAL B N 1
ATOM 2050 C CA . VAL B 1 155 ? 15.258 -11.924 29.223 1.00 39.85 135 VAL B CA 1
ATOM 2051 C C . VAL B 1 155 ? 14.239 -10.948 29.792 1.00 42.83 135 VAL B C 1
ATOM 2052 O O . VAL B 1 155 ? 14.202 -9.775 29.421 1.00 41.59 135 VAL B O 1
ATOM 2056 N N . ASP B 1 156 ? 13.355 -11.483 30.621 1.00 44.25 136 ASP B N 1
ATOM 2057 C CA . ASP B 1 156 ? 12.321 -10.714 31.300 1.00 47.12 136 ASP B CA 1
ATOM 2058 C C . ASP B 1 156 ? 12.985 -10.401 32.643 1.00 46.15 136 ASP B C 1
ATOM 2059 O O . ASP B 1 156 ? 13.268 -11.313 33.419 1.00 45.67 136 ASP B O 1
ATOM 2064 N N . PRO B 1 157 ? 13.230 -9.115 32.943 1.00 46.26 137 PRO B N 1
ATOM 2065 C CA . PRO B 1 157 ? 13.878 -8.765 34.210 1.00 47.09 137 PRO B CA 1
ATOM 2066 C C . PRO B 1 157 ? 13.074 -9.012 35.481 1.00 49.44 137 PRO B C 1
ATOM 2067 O O . PRO B 1 157 ? 13.653 -9.210 36.550 1.00 47.61 137 PRO B O 1
ATOM 2071 N N . ARG B 1 158 ? 11.748 -8.983 35.371 1.00 49.95 138 ARG B N 1
ATOM 2072 C CA . ARG B 1 158 ? 10.894 -9.200 36.536 1.00 51.19 138 ARG B CA 1
ATOM 2073 C C . ARG B 1 158 ? 11.130 -10.587 37.143 1.00 49.69 138 ARG B C 1
ATOM 2074 O O . ARG B 1 158 ? 10.863 -10.806 38.323 1.00 49.29 138 ARG B O 1
ATOM 2082 N N . THR B 1 159 ? 11.660 -11.500 36.329 1.00 48.70 139 THR B N 1
ATOM 2083 C CA . THR B 1 159 ? 11.939 -12.868 36.766 1.00 47.45 139 THR B CA 1
ATOM 2084 C C . THR B 1 159 ? 13.254 -12.980 37.541 1.00 49.18 139 THR B C 1
ATOM 2085 O O . THR B 1 159 ? 13.489 -13.981 38.215 1.00 50.63 139 THR B O 1
ATOM 2089 N N . LEU B 1 160 ? 14.125 -11.982 37.390 1.00 50.08 140 LEU B N 1
ATOM 2090 C CA . LEU B 1 160 ? 15.398 -11.969 38.100 1.00 50.85 140 LEU B CA 1
ATOM 2091 C C . LEU B 1 160 ? 15.288 -11.345 39.494 1.00 50.71 140 LEU B C 1
ATOM 2092 O O . LEU B 1 160 ? 16.343 -11.202 40.159 1.00 50.86 140 LEU B O 1
#

CATH classification: 3.40.50.2300

Organism: Thermotoga maritima (strain ATCC 43589 / DSM 3109 / JCM 10099 / NBRC 100826 / MSB8) (NCBI:txid243274)

Secondary structure (DSSP, 8-state):
--EEEEEE-S-HHHHHHHHHHHHTSTTEEEEEEESSHHHHHHHHHHH--SEEEE-SS-SSS-HHHHHHHHHHHS--EEEEEESS--TT-HHHHHHHHTT--EEEE-SSSSS-GGGGGGHHHHHHHHHHHTTS--/--PEEEEEE-S-HHHHHHHHHHHHTSTTEEEEEEESSHHHHHHHHHHH--SEEEE-S--SSS-HHHHHHHHHHHS--EEEEEESS--TT-HHHHHHHHTT--EEEE-SSSSS-GGGGGGHHHHHHHHHHHTTS-GGG-

B-factor: mean 32.54, std 11.55, range [15.62, 83.59]

Solvent-accessible surface area: 12505 Å² total; per-residue (Å²): 185,17,18,19,0,0,0,2,1,61,13,66,91,1,40,85,1,2,74,69,10,0,35,83,37,97,40,0,7,9,6,12,66,1,108,14,0,87,43,0,12,110,64,1,88,120,30,140,4,36,0,0,0,0,6,3,126,14,75,113,39,52,0,6,70,0,0,75,67,0,41,180,112,11,80,14,48,0,0,0,3,3,34,80,0,98,155,61,26,82,46,4,92,72,0,70,210,49,27,8,43,34,28,0,45,7,19,139,40,56,101,28,115,40,1,92,121,12,14,93,70,0,20,83,35,0,89,106,5,65,116,78,129,65,159,125,4,13,19,0,0,0,2,1,63,10,66,89,1,40,94,8,1,79,78,16,0,34,81,38,64,31,0,11,18,26,10,69,1,107,12,0,85,46,0,11,118,60,1,81,110,33,130,4,19,0,0,0,0,6,9,122,11,70,113,46,49,0,8,74,0,0,84,55,0,35,143,121,19,60,12,45,0,0,0,1,3,35,90,0,97,155,65,24,77,42,5,82,64,0,66,168,37,5,2,23,47,29,0,48,6,24,133,39,56,101,20,124,39,0,159,124,20,15,93,70,0,20,97,37,0,86,113,7,53,114,51,51,8,181,98,108

Nearest PDB structures (foldseek):
  3t8y-assembly1_A  TM=1.008E+00  e=4.027E-28  Thermotoga maritima
  6ymz-assembly1_A  TM=8.697E-01  e=7.221E-12  Pectobacterium atrosepticum SCRI1043
  6ymz-assembly3_C  TM=8.702E-01  e=2.455E-11  Pectobacterium atrosepticum SCRI1043
  6ymz-assembly4_D  TM=8.755E-01  e=2.793E-11  Pectobacterium atrosepticum SCRI1043
  1a2o-assembly2_B  TM=8.670E-01  e=2.302E-11  Salmonella enterica subsp. enterica serovar Typhimurium